Protein AF-A0A951FFT7-F1 (afdb_monomer)

Foldseek 3Di:
DDDQPDPQDDQLLLLVCLLPVQDQCLLVSLLLLVVLCLLLVQKHKDWDWDQDPPRDIDIFIFIDGDPCSCVVCVPQQLNNLLVVLQVVLADPPHTHTLLSSLVSCCVVQNPSSSNSSVVGRVVSCVVSQQKDWDWDDDPVPDTDIDMHGDPNNVVVSVVLVVLLVVLLCLQVCLVVPLPVSLVSCLVNQSNSVVNPNCLVVLLSNLVSLQVVCPDPPDPPPPPDVDPSRPSVVSSSVSSVRPSVVVVSSVVSSVVVVVVVVVVVVPDPPDDDDDDDDDDD

Solvent-accessible surface area (backbone atoms only — not comparable to full-atom values): 16241 Å² total; per-residue (Å²): 135,81,76,79,81,72,84,70,77,68,50,35,27,47,52,55,39,60,73,44,60,71,55,88,48,12,51,61,30,49,51,40,41,53,51,50,34,42,42,64,60,32,27,46,79,47,83,43,77,44,80,42,88,89,83,43,71,45,78,47,57,26,46,42,73,40,94,58,30,74,69,75,34,67,90,38,57,49,52,46,52,52,51,48,21,43,59,68,27,33,55,95,91,41,67,12,34,59,72,40,24,53,53,39,37,27,72,75,22,37,92,62,20,45,43,45,35,64,68,29,38,48,54,53,37,38,75,67,52,29,32,46,83,46,79,44,70,49,92,85,76,42,80,39,85,42,46,44,61,30,77,62,23,48,52,53,44,50,50,52,52,53,52,56,61,56,54,71,48,36,77,62,28,50,77,77,39,45,67,62,30,47,54,51,49,65,72,44,53,54,46,56,76,72,45,71,87,44,62,91,41,47,62,59,51,22,52,49,51,47,59,60,69,75,45,96,67,75,78,72,74,79,86,59,99,52,91,76,50,70,71,49,68,45,36,59,79,33,35,85,55,65,58,68,53,54,52,50,51,49,50,48,56,50,55,55,48,56,62,44,60,65,64,71,73,72,77,87,86,77,85,89,84,89,85,87,83,84,90,132

pLDDT: mean 79.95, std 19.14, range [35.97, 97.94]

Mean predicted aligned error: 10.0 Å

Nearest PDB structures (foldseek):
  4esb-assembly1_A-2  TM=5.044E-01  e=7.067E-01  Bacillus cereus ATCC 14579
  5x11-assembly2_E  TM=2.352E-01  e=2.148E-01  Bacillus spizizenii str. W23
  7z1l-assembly1_O  TM=2.199E-01  e=6.126E-01  Saccharomyces cerevisiae W303

Sequence (280 aa):
MTTPPNGAALSAAEALVLQNPDLNQGRQAFKLTLMELLARKLITLRHEEQRLSFGRTRKTDYLQISSDAQTRVAGSPAFGAALAAVAQARAKGADATIPQVVQQARKSFGSDLGKFQSEQIIPALISRGLIEQYTKKRLGLFNTTRYRPTAAGETLRQEITGHLSQARALPSMVDHDPASAAALIATLGSTVLLVDELKPHYGRISQALNAGQGGDGGFDSFDSDDSSFDGFDALGDSFDFDLSAFDALDSSLDAFDSSFDSADSGSDGGDGGDGGGGGD

Radius of gyration: 22.96 Å; Cα contacts (8 Å, |Δi|>4): 328; chains: 1; bounding box: 68×55×78 Å

Structure (mmCIF, N/CA/C/O backbone):
data_AF-A0A951FFT7-F1
#
_entry.id   AF-A0A951FFT7-F1
#
loop_
_atom_site.group_PDB
_atom_site.id
_atom_site.type_symbol
_atom_site.label_atom_id
_atom_site.label_alt_id
_atom_site.label_comp_id
_atom_site.label_asym_id
_atom_site.label_entity_id
_atom_site.label_seq_id
_atom_site.pdbx_PDB_ins_code
_atom_site.Cartn_x
_atom_site.Cartn_y
_atom_site.Cartn_z
_atom_site.occupancy
_atom_site.B_iso_or_equiv
_atom_site.auth_seq_id
_atom_site.auth_comp_id
_atom_site.auth_asym_id
_atom_site.auth_atom_id
_atom_site.pdbx_PDB_model_num
ATOM 1 N N . MET A 1 1 ? -24.955 -19.390 9.150 1.00 39.38 1 MET A N 1
ATOM 2 C CA . MET A 1 1 ? -23.618 -18.909 8.753 1.00 39.38 1 MET A CA 1
ATOM 3 C C . MET A 1 1 ? -23.815 -18.049 7.525 1.00 39.38 1 MET A C 1
ATOM 5 O O . MET A 1 1 ? -24.088 -18.578 6.461 1.00 39.38 1 MET A O 1
ATOM 9 N N . THR A 1 2 ? -23.850 -16.736 7.708 1.00 35.97 2 THR A N 1
ATOM 10 C CA . THR A 1 2 ? -23.937 -15.770 6.611 1.00 35.97 2 THR A CA 1
ATOM 11 C C . THR A 1 2 ? -22.551 -15.644 6.000 1.00 35.97 2 THR A C 1
ATOM 13 O O . THR A 1 2 ? -21.628 -15.203 6.683 1.00 35.97 2 THR A O 1
ATOM 16 N N . THR A 1 3 ? -22.399 -16.085 4.755 1.00 39.78 3 THR A N 1
ATOM 17 C CA . THR A 1 3 ? -21.213 -15.838 3.932 1.00 39.78 3 THR A CA 1
ATOM 18 C C . THR A 1 3 ? -20.904 -14.336 3.971 1.00 39.78 3 THR A C 1
ATOM 20 O O . THR A 1 3 ? -21.835 -13.546 3.779 1.00 39.78 3 THR A O 1
ATOM 23 N N . PRO A 1 4 ? -19.669 -13.914 4.299 1.00 41.53 4 PRO A N 1
ATOM 24 C CA . PRO A 1 4 ? -19.339 -12.496 4.356 1.00 41.53 4 PRO A CA 1
ATOM 25 C C . PRO A 1 4 ? -19.613 -11.849 2.984 1.00 41.53 4 PRO A C 1
ATOM 27 O O . PRO A 1 4 ? -19.258 -12.433 1.958 1.00 41.53 4 PRO A O 1
ATOM 30 N N . PRO A 1 5 ? -20.304 -10.695 2.941 1.00 40.88 5 PRO A N 1
ATOM 31 C CA . PRO A 1 5 ? -20.675 -10.054 1.689 1.00 40.88 5 PRO A CA 1
ATOM 32 C C . PRO A 1 5 ? -19.434 -9.505 0.969 1.00 40.88 5 PRO A C 1
ATOM 34 O O . PRO A 1 5 ? -18.662 -8.745 1.547 1.00 40.88 5 PRO A O 1
ATOM 37 N N . ASN A 1 6 ? -19.332 -9.865 -0.313 1.00 45.16 6 ASN A N 1
ATOM 38 C CA . ASN A 1 6 ? -18.414 -9.394 -1.355 1.00 45.16 6 ASN A CA 1
ATOM 39 C C . ASN A 1 6 ? -16.927 -9.750 -1.179 1.00 45.16 6 ASN A C 1
ATOM 41 O O . ASN A 1 6 ? -16.193 -9.115 -0.425 1.00 45.16 6 ASN A O 1
ATOM 45 N N . GLY A 1 7 ? -16.477 -10.712 -1.995 1.00 53.06 7 GLY A N 1
ATOM 46 C CA . GLY A 1 7 ? -15.090 -11.161 -2.170 1.00 53.06 7 GLY A CA 1
ATOM 47 C C . GLY A 1 7 ? -14.169 -10.151 -2.860 1.00 53.06 7 GLY A C 1
ATOM 48 O O . GLY A 1 7 ? -13.292 -10.541 -3.622 1.00 53.06 7 GLY A O 1
ATOM 49 N N . ALA A 1 8 ? -14.351 -8.854 -2.601 1.00 66.81 8 ALA A N 1
ATOM 50 C CA . ALA A 1 8 ? -13.387 -7.855 -3.035 1.00 66.81 8 ALA A CA 1
ATOM 51 C C . ALA A 1 8 ? -12.063 -8.112 -2.302 1.00 66.81 8 ALA A C 1
ATOM 53 O O . ALA A 1 8 ? -12.001 -8.020 -1.071 1.00 66.81 8 ALA A O 1
ATOM 54 N N . ALA A 1 9 ? -11.020 -8.452 -3.060 1.00 85.19 9 ALA A N 1
ATOM 55 C CA . ALA A 1 9 ? -9.690 -8.698 -2.521 1.00 85.19 9 ALA A CA 1
ATOM 56 C C . ALA A 1 9 ? -9.219 -7.506 -1.666 1.00 85.19 9 ALA A C 1
ATOM 58 O O . ALA A 1 9 ? -9.382 -6.343 -2.051 1.00 85.19 9 ALA A O 1
ATOM 59 N N . LEU A 1 10 ? -8.643 -7.794 -0.493 1.00 91.62 10 LEU A N 1
ATOM 60 C CA . LEU A 1 10 ? -8.026 -6.762 0.339 1.00 91.62 10 LEU A CA 1
ATOM 61 C C . LEU A 1 10 ? -6.865 -6.115 -0.417 1.00 91.62 10 LEU A C 1
ATOM 63 O O . LEU A 1 10 ? -6.042 -6.807 -1.013 1.00 91.62 10 LEU A O 1
ATOM 67 N N . SER A 1 11 ? -6.766 -4.792 -0.324 1.00 93.88 11 SER A N 1
ATOM 68 C CA . SER A 1 11 ? -5.540 -4.093 -0.717 1.00 93.88 11 SER A CA 1
ATOM 69 C C . SER A 1 11 ? -4.377 -4.472 0.204 1.00 93.88 11 SER A C 1
ATOM 71 O O . SER A 1 11 ? -4.580 -4.885 1.352 1.00 93.88 11 SER A O 1
ATOM 73 N N . ALA A 1 12 ? -3.143 -4.257 -0.253 1.00 94.44 12 ALA A N 1
ATOM 74 C CA . ALA A 1 12 ? -1.953 -4.518 0.557 1.00 94.44 12 ALA A CA 1
ATOM 75 C C . ALA A 1 12 ? -1.968 -3.702 1.863 1.00 94.44 12 ALA A C 1
ATOM 77 O O . ALA A 1 12 ? -1.632 -4.204 2.934 1.00 94.44 12 ALA A O 1
ATOM 78 N N . ALA A 1 13 ? -2.425 -2.449 1.792 1.00 96.56 13 ALA A N 1
ATOM 79 C CA . ALA A 1 13 ? -2.535 -1.561 2.946 1.00 96.56 13 ALA A CA 1
ATOM 80 C C . ALA A 1 13 ? -3.604 -2.021 3.955 1.00 96.56 13 ALA A C 1
ATOM 82 O O . ALA A 1 13 ? -3.386 -1.956 5.166 1.00 96.56 13 ALA A O 1
ATOM 83 N N . GLU A 1 14 ? -4.748 -2.514 3.475 1.00 96.94 14 GLU A N 1
ATOM 84 C CA . GLU A 1 14 ? -5.786 -3.104 4.327 1.00 96.94 14 GLU A CA 1
ATOM 85 C C . GLU A 1 14 ? -5.294 -4.392 4.994 1.00 96.94 14 GLU A C 1
ATOM 87 O O . GLU A 1 14 ? -5.492 -4.566 6.196 1.00 96.94 14 GLU A O 1
ATOM 92 N N . ALA A 1 15 ? -4.614 -5.263 4.242 1.00 96.12 15 ALA A N 1
ATOM 93 C CA . ALA A 1 15 ? -4.023 -6.488 4.765 1.00 96.12 15 ALA A CA 1
ATOM 94 C C . ALA A 1 15 ? -2.967 -6.193 5.845 1.00 96.12 15 ALA A C 1
ATOM 96 O O . ALA A 1 15 ? -2.991 -6.826 6.899 1.00 96.12 15 ALA A O 1
ATOM 97 N N . LEU A 1 16 ? -2.108 -5.185 5.642 1.00 96.69 16 LEU A N 1
ATOM 98 C CA . LEU A 1 16 ? -1.150 -4.716 6.650 1.00 96.69 16 LEU A CA 1
ATOM 99 C C . LEU A 1 16 ? -1.852 -4.292 7.952 1.00 96.69 16 LEU A C 1
ATOM 101 O O . LEU A 1 16 ? -1.497 -4.739 9.045 1.00 96.69 16 LEU A O 1
ATOM 105 N N . VAL A 1 17 ? -2.864 -3.427 7.847 1.00 97.56 17 VAL A N 1
ATOM 106 C CA . VAL A 1 17 ? -3.584 -2.914 9.021 1.00 97.56 17 VAL A CA 1
ATOM 107 C C . VAL A 1 17 ? -4.363 -4.032 9.714 1.00 97.56 17 VAL A C 1
ATOM 109 O O . VAL A 1 17 ? -4.399 -4.066 10.942 1.00 97.56 17 VAL A O 1
ATOM 112 N N . LEU A 1 18 ? -4.925 -4.986 8.967 1.00 97.25 18 LEU A N 1
ATOM 113 C CA . LEU A 1 18 ? -5.621 -6.144 9.531 1.00 97.25 18 LEU A CA 1
ATOM 114 C C . LEU A 1 18 ? -4.705 -7.012 10.409 1.00 97.25 18 LEU A C 1
ATOM 116 O O . LEU A 1 18 ? -5.174 -7.560 11.407 1.00 97.25 18 LEU A O 1
ATOM 120 N N . GLN A 1 19 ? -3.408 -7.114 10.088 1.00 96.31 19 GLN A N 1
ATOM 121 C CA . GLN A 1 19 ? -2.462 -7.875 10.912 1.00 96.31 19 GLN A CA 1
ATOM 122 C C . GLN A 1 19 ? -2.376 -7.320 12.339 1.00 96.31 19 GLN A C 1
ATOM 124 O O . GLN A 1 19 ? -2.390 -8.093 13.301 1.00 96.31 19 GLN A O 1
ATOM 129 N N . ASN A 1 20 ? -2.328 -5.987 12.473 1.00 96.06 20 ASN A N 1
ATOM 130 C CA . ASN A 1 20 ? -2.185 -5.279 13.747 1.00 96.06 20 ASN A CA 1
ATOM 131 C C . ASN A 1 20 ? -2.937 -3.927 13.740 1.00 96.06 20 ASN A C 1
ATOM 133 O O . ASN A 1 20 ? -2.312 -2.868 13.614 1.00 96.06 20 ASN A O 1
ATOM 137 N N . PRO A 1 21 ? -4.270 -3.916 13.920 1.00 95.44 21 PRO A N 1
ATOM 138 C CA . PRO A 1 21 ? -5.080 -2.712 13.695 1.00 95.44 21 PRO A CA 1
ATOM 139 C C . PRO A 1 21 ? -4.880 -1.613 14.752 1.00 95.44 21 PRO A C 1
ATOM 141 O O . PRO A 1 21 ? -5.231 -0.459 14.517 1.00 95.44 21 PRO A O 1
ATOM 144 N N . ASP A 1 22 ? -4.289 -1.956 15.899 1.00 93.31 22 ASP A N 1
ATOM 145 C CA . ASP A 1 22 ? -3.964 -1.037 16.997 1.00 93.31 22 ASP A CA 1
ATOM 146 C C . ASP A 1 22 ? -2.603 -0.332 16.847 1.00 93.31 22 ASP A C 1
ATOM 148 O O . ASP A 1 22 ? -2.316 0.606 17.597 1.00 93.31 22 ASP A O 1
ATOM 152 N N . LEU A 1 23 ? -1.745 -0.793 15.930 1.00 93.56 23 LEU A N 1
ATOM 153 C CA . LEU A 1 23 ? -0.465 -0.147 15.651 1.00 93.56 23 LEU A CA 1
ATOM 154 C C . LEU A 1 23 ? -0.672 0.982 14.644 1.00 93.56 23 LEU A C 1
ATOM 156 O O . LEU A 1 23 ? -1.429 0.836 13.684 1.00 93.56 23 LEU A O 1
ATOM 160 N N . ASN A 1 24 ? 0.021 2.100 14.856 1.00 92.31 24 ASN A N 1
ATOM 161 C CA . ASN A 1 24 ? 0.062 3.176 13.877 1.00 92.31 24 ASN A CA 1
ATOM 162 C C . ASN A 1 24 ? 0.986 2.772 12.726 1.00 92.31 24 ASN A C 1
ATOM 164 O O . ASN A 1 24 ? 2.207 2.811 12.843 1.00 92.31 24 ASN A O 1
ATOM 168 N N . GLN A 1 25 ? 0.369 2.366 11.629 1.00 95.25 25 GLN A N 1
ATOM 169 C CA . GLN A 1 25 ? 0.993 1.900 10.402 1.00 95.25 25 GLN A CA 1
ATOM 170 C C . GLN A 1 25 ? 0.676 2.850 9.237 1.00 95.25 25 GLN A C 1
ATOM 172 O O . GLN A 1 25 ? 0.838 2.477 8.078 1.00 95.25 25 GLN A O 1
ATOM 177 N N . GLY A 1 26 ? 0.234 4.086 9.519 1.00 95.50 26 GLY A N 1
ATOM 178 C CA . GLY A 1 26 ? -0.229 5.047 8.514 1.00 95.50 26 GLY A CA 1
ATOM 179 C C . GLY A 1 26 ? 0.769 5.283 7.378 1.00 95.50 26 GLY A C 1
ATOM 180 O O . GLY A 1 26 ? 0.386 5.274 6.208 1.00 95.50 26 GLY A O 1
ATOM 181 N N . ARG A 1 27 ? 2.064 5.402 7.704 1.00 94.00 27 ARG A N 1
ATOM 182 C CA . ARG A 1 27 ? 3.138 5.563 6.707 1.00 94.00 27 ARG A CA 1
ATOM 183 C C . ARG A 1 27 ? 3.282 4.353 5.793 1.00 94.00 27 ARG A C 1
ATOM 185 O O . ARG A 1 27 ? 3.256 4.499 4.573 1.00 94.00 27 ARG A O 1
ATOM 192 N N . GLN A 1 28 ? 3.424 3.167 6.380 1.00 93.81 28 GLN A N 1
ATOM 193 C CA . GLN A 1 28 ? 3.623 1.931 5.628 1.00 93.81 28 GLN A CA 1
ATOM 194 C C . GLN A 1 28 ? 2.379 1.589 4.800 1.00 93.81 28 GLN A C 1
ATOM 196 O O . GLN A 1 28 ? 2.493 1.210 3.639 1.00 93.81 28 GLN A O 1
ATOM 201 N N . ALA A 1 29 ? 1.188 1.826 5.348 1.00 96.56 29 ALA A N 1
ATOM 202 C CA . ALA A 1 29 ? -0.068 1.665 4.636 1.00 96.56 29 ALA A CA 1
ATOM 203 C C . ALA A 1 29 ? -0.183 2.627 3.441 1.00 96.56 29 ALA A C 1
ATOM 205 O O . ALA A 1 29 ? -0.559 2.208 2.346 1.00 96.56 29 ALA A O 1
ATOM 206 N N . PHE A 1 30 ? 0.189 3.902 3.604 1.00 96.06 30 PHE A N 1
ATOM 207 C CA . PHE A 1 30 ? 0.211 4.866 2.500 1.00 96.06 30 PHE A CA 1
ATOM 208 C C . PHE A 1 30 ? 1.214 4.468 1.409 1.00 96.06 30 PHE A C 1
ATOM 210 O O . PHE A 1 30 ? 0.881 4.487 0.225 1.00 96.06 30 PHE A O 1
ATOM 217 N N . LYS A 1 31 ? 2.415 4.033 1.805 1.00 93.44 31 LYS A N 1
ATOM 218 C CA . LYS A 1 31 ? 3.440 3.508 0.896 1.00 93.44 31 LYS A CA 1
ATOM 219 C C . LYS A 1 31 ? 2.918 2.327 0.078 1.00 93.44 31 LYS A C 1
ATOM 221 O O . LYS A 1 31 ? 2.950 2.390 -1.145 1.00 93.44 31 LYS A O 1
ATOM 226 N N . LEU A 1 32 ? 2.374 1.300 0.733 1.00 93.50 32 LEU A N 1
ATOM 227 C CA . LEU A 1 32 ? 1.789 0.136 0.059 1.00 93.50 32 LEU A CA 1
ATOM 228 C C . LEU A 1 32 ? 0.649 0.527 -0.884 1.00 93.50 32 LEU A C 1
ATOM 230 O O . LEU A 1 32 ? 0.529 -0.030 -1.969 1.00 93.50 32 LEU A O 1
ATOM 234 N N . THR A 1 33 ? -0.149 1.526 -0.504 1.00 95.94 33 THR A N 1
ATOM 235 C CA . THR A 1 33 ? -1.212 2.062 -1.363 1.00 95.94 33 THR A CA 1
ATOM 236 C C . THR A 1 33 ? -0.634 2.671 -2.647 1.00 95.94 33 THR A C 1
ATOM 238 O O . THR A 1 33 ? -1.128 2.378 -3.731 1.00 95.94 33 THR A O 1
ATOM 241 N N . LEU A 1 34 ? 0.425 3.487 -2.559 1.00 94.06 34 LEU A N 1
ATOM 242 C CA . LEU A 1 34 ? 1.101 4.041 -3.742 1.00 94.06 34 LEU A CA 1
ATOM 243 C C . LEU A 1 34 ? 1.747 2.950 -4.603 1.00 94.06 34 LEU A C 1
ATOM 245 O O . LEU A 1 34 ? 1.636 2.992 -5.825 1.00 94.06 34 LEU A O 1
ATOM 249 N N . MET A 1 35 ? 2.384 1.967 -3.967 1.00 90.50 35 MET A N 1
ATOM 250 C CA . MET A 1 35 ? 2.978 0.811 -4.642 1.00 90.50 35 MET A CA 1
ATOM 251 C C . MET A 1 35 ? 1.927 0.023 -5.431 1.00 90.50 35 MET A C 1
ATOM 253 O O . MET A 1 35 ? 2.155 -0.350 -6.577 1.00 90.50 35 MET A O 1
ATOM 257 N N . GLU A 1 36 ? 0.748 -0.181 -4.851 1.00 91.56 36 GLU A N 1
ATOM 258 C CA . GLU A 1 36 ? -0.352 -0.873 -5.513 1.00 91.56 36 GLU A CA 1
ATOM 259 C C . GLU A 1 36 ? -0.978 -0.036 -6.644 1.00 91.56 36 GLU A C 1
ATOM 261 O O . GLU A 1 36 ? -1.328 -0.582 -7.689 1.00 91.56 36 GLU A O 1
ATOM 266 N N . LEU A 1 37 ? -1.060 1.292 -6.497 1.00 93.25 37 LEU A N 1
ATOM 267 C CA . LEU A 1 37 ? -1.470 2.188 -7.588 1.00 93.25 37 LEU A CA 1
ATOM 268 C C . LEU A 1 37 ? -0.490 2.143 -8.772 1.00 93.25 37 LEU A C 1
ATOM 270 O O . LEU A 1 37 ? -0.938 2.145 -9.920 1.00 93.25 37 LEU A O 1
ATOM 274 N N . LEU A 1 38 ? 0.819 2.079 -8.501 1.00 89.25 38 LEU A N 1
ATOM 275 C CA . LEU A 1 38 ? 1.851 1.870 -9.523 1.00 89.25 38 LEU A CA 1
ATOM 276 C C . LEU A 1 38 ? 1.686 0.502 -10.193 1.00 89.25 38 LEU A C 1
ATOM 278 O O . LEU A 1 38 ? 1.656 0.420 -11.417 1.00 89.25 38 LEU A O 1
ATOM 282 N N . ALA A 1 39 ? 1.480 -0.554 -9.399 1.00 84.38 39 ALA A N 1
ATOM 283 C CA . ALA A 1 39 ? 1.319 -1.926 -9.896 1.00 84.38 39 ALA A CA 1
ATOM 284 C C . ALA A 1 39 ? 0.108 -2.094 -10.809 1.00 84.38 39 ALA A C 1
ATOM 286 O O . ALA A 1 39 ? 0.114 -2.936 -11.700 1.00 84.38 39 ALA A O 1
ATOM 287 N N . ARG A 1 40 ? -0.924 -1.273 -10.611 1.00 87.00 40 ARG A N 1
ATOM 288 C CA . ARG A 1 40 ? -2.141 -1.249 -11.428 1.00 87.00 40 ARG A CA 1
ATOM 289 C C . ARG A 1 40 ? -2.062 -0.270 -12.615 1.00 87.00 40 ARG A C 1
ATOM 291 O O . ARG A 1 40 ? -3.080 -0.062 -13.277 1.00 87.00 40 ARG A O 1
ATOM 298 N N . LYS A 1 41 ? -0.907 0.372 -12.858 1.00 88.06 41 LYS A N 1
ATOM 299 C CA . LYS A 1 41 ? -0.694 1.472 -13.832 1.00 88.06 41 LYS A CA 1
ATOM 300 C C . LYS A 1 41 ? -1.665 2.649 -13.669 1.00 88.06 41 LYS A C 1
ATOM 302 O O . LYS A 1 41 ? -1.941 3.380 -14.618 1.00 88.06 41 LYS A O 1
ATOM 307 N N . LEU A 1 42 ? -2.205 2.852 -12.467 1.00 91.88 42 LEU A N 1
ATOM 308 C CA . LEU A 1 42 ? -3.095 3.983 -12.171 1.00 91.88 42 LEU A CA 1
ATOM 309 C C . LEU A 1 42 ? -2.295 5.264 -11.948 1.00 91.88 42 LEU A C 1
ATOM 311 O O . LEU A 1 42 ? -2.771 6.369 -12.223 1.00 91.88 42 LEU A O 1
ATOM 315 N N . ILE A 1 43 ? -1.060 5.093 -11.486 1.00 92.25 43 ILE A N 1
ATOM 316 C CA . ILE A 1 43 ? -0.013 6.096 -11.570 1.00 92.25 43 ILE A CA 1
ATOM 317 C C . ILE A 1 43 ? 1.210 5.486 -12.255 1.00 92.25 43 ILE A C 1
ATOM 319 O O . ILE A 1 43 ? 1.422 4.278 -12.182 1.00 92.25 43 ILE A O 1
ATOM 323 N N . THR A 1 44 ? 2.011 6.311 -12.915 1.00 89.44 44 THR A N 1
ATOM 324 C CA . THR A 1 44 ? 3.280 5.915 -13.532 1.00 89.44 44 THR A CA 1
ATOM 325 C C . THR A 1 44 ? 4.398 6.821 -13.041 1.00 89.44 44 THR A C 1
ATOM 327 O O . THR A 1 44 ? 4.159 7.975 -12.668 1.00 89.44 44 THR A O 1
ATOM 330 N N . LEU A 1 45 ? 5.625 6.297 -13.028 1.00 86.75 45 LEU A N 1
ATOM 331 C CA . LEU A 1 45 ? 6.805 7.125 -12.838 1.00 86.75 45 LEU A CA 1
ATOM 332 C C . LEU A 1 45 ? 7.327 7.637 -14.169 1.00 86.75 45 LEU A C 1
ATOM 334 O O . LEU A 1 45 ? 7.373 6.925 -15.168 1.00 86.75 45 LEU A O 1
ATOM 338 N N . ARG A 1 4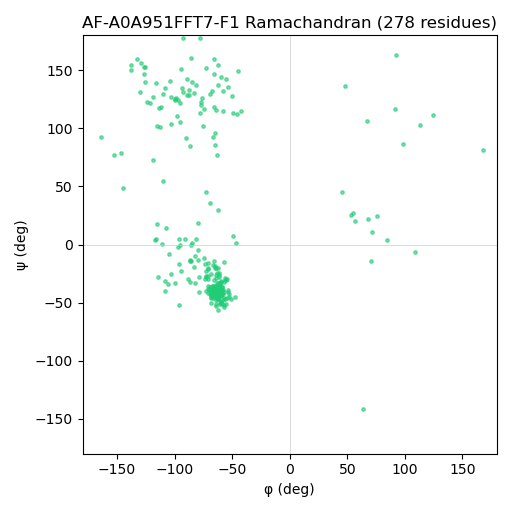6 ? 7.793 8.877 -14.139 1.00 87.62 46 ARG A N 1
ATOM 339 C CA . ARG A 1 46 ? 8.579 9.479 -15.198 1.00 87.62 46 ARG A CA 1
ATOM 340 C C . ARG A 1 46 ? 9.887 9.980 -14.610 1.00 87.62 46 ARG A C 1
ATOM 342 O O . ARG A 1 46 ? 9.889 10.820 -13.711 1.00 87.62 46 ARG A O 1
ATOM 349 N N . HIS A 1 47 ? 10.984 9.489 -15.164 1.00 85.62 47 HIS A N 1
ATOM 350 C CA . HIS A 1 47 ? 12.330 9.896 -14.790 1.00 85.62 47 HIS A CA 1
ATOM 351 C C . HIS A 1 47 ? 12.771 11.086 -15.642 1.00 85.62 47 HIS A C 1
ATOM 353 O O . HIS A 1 47 ? 12.701 11.045 -16.873 1.00 85.62 47 HIS A O 1
ATOM 359 N N . GLU A 1 48 ? 13.246 12.148 -14.998 1.00 87.12 48 GLU A N 1
ATOM 360 C CA . GLU A 1 48 ? 13.886 13.272 -15.677 1.00 87.12 48 GLU A CA 1
ATOM 361 C C . GLU A 1 48 ? 15.306 13.458 -15.142 1.00 87.12 48 GLU A C 1
ATOM 363 O O . GLU A 1 48 ? 15.523 13.657 -13.944 1.00 87.12 48 GLU A O 1
ATOM 368 N N . GLU A 1 49 ? 16.292 13.394 -16.037 1.00 86.06 49 GLU A N 1
ATOM 369 C CA . GLU A 1 49 ? 17.681 13.694 -15.711 1.00 86.06 49 GLU A CA 1
ATOM 370 C C . GLU A 1 49 ? 18.006 15.129 -16.128 1.00 86.06 49 GLU A C 1
ATOM 372 O O . GLU A 1 49 ? 18.091 15.459 -17.311 1.00 86.06 49 GLU A O 1
ATOM 377 N N . GLN A 1 50 ? 18.213 15.995 -15.141 1.00 86.00 50 GLN A N 1
ATOM 378 C CA . GLN A 1 50 ? 18.620 17.374 -15.367 1.00 86.00 50 GLN A CA 1
ATOM 379 C C . GLN A 1 50 ? 20.127 17.512 -15.151 1.00 86.00 50 GLN A C 1
ATOM 381 O O . GLN A 1 50 ? 20.661 17.195 -14.084 1.00 86.00 50 GLN A O 1
ATOM 386 N N . ARG A 1 51 ? 20.835 18.017 -16.169 1.00 84.19 51 ARG A N 1
ATOM 387 C CA . ARG A 1 51 ? 22.246 18.401 -16.043 1.00 84.19 51 ARG A CA 1
ATOM 388 C C . ARG A 1 51 ? 22.345 19.707 -15.262 1.00 84.19 51 ARG A C 1
ATOM 390 O O . ARG A 1 51 ? 21.878 20.746 -15.720 1.00 84.19 51 ARG A O 1
ATOM 397 N N . LEU A 1 52 ? 22.974 19.649 -14.096 1.00 83.75 52 LEU A N 1
ATOM 398 C CA . LEU A 1 52 ? 23.318 20.816 -13.296 1.00 83.75 52 LEU A CA 1
ATOM 399 C C . LEU A 1 52 ? 24.662 21.399 -13.756 1.00 83.75 52 LEU A C 1
ATOM 401 O O . LEU A 1 52 ? 25.495 20.725 -14.372 1.00 83.75 52 LEU A O 1
ATOM 405 N N . SER A 1 53 ? 24.900 22.663 -13.405 1.00 77.50 53 SER A N 1
ATOM 406 C CA . SER A 1 53 ? 26.213 23.294 -13.553 1.00 77.50 53 SER A CA 1
ATOM 407 C C . SER A 1 53 ? 27.287 22.464 -12.831 1.00 77.50 53 SER A C 1
ATOM 409 O O . SER A 1 53 ? 27.031 21.930 -11.753 1.00 77.50 53 SER A O 1
ATOM 411 N N . PHE A 1 54 ? 28.486 22.370 -13.420 1.00 79.62 54 PHE A N 1
ATOM 412 C CA . PHE A 1 54 ? 29.618 21.523 -12.982 1.00 79.62 54 PHE A CA 1
ATOM 413 C C . PHE A 1 54 ? 29.514 20.016 -13.286 1.00 79.62 54 PHE A C 1
ATOM 415 O O . PHE A 1 54 ? 30.161 19.210 -12.623 1.00 79.62 54 PHE A O 1
ATOM 422 N N . GLY A 1 55 ? 28.735 19.614 -14.296 1.00 81.62 55 GLY A N 1
ATOM 423 C CA . GLY A 1 55 ? 28.727 18.225 -14.781 1.00 81.62 55 GLY A CA 1
ATOM 424 C C . GLY A 1 55 ? 28.064 17.223 -13.831 1.00 81.62 55 GLY A C 1
ATOM 425 O O .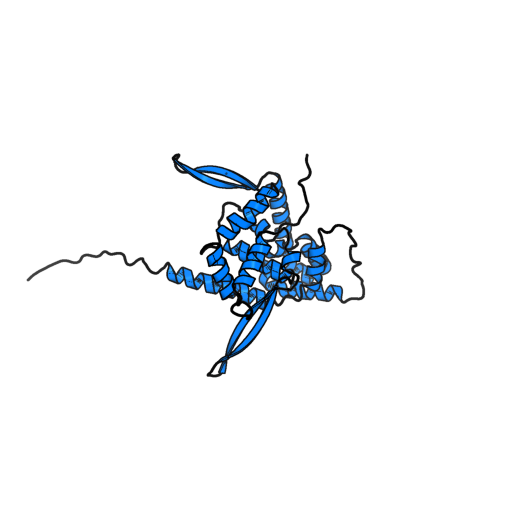 GLY A 1 55 ? 28.161 16.019 -14.047 1.00 81.62 55 GLY A O 1
ATOM 426 N N . ARG A 1 56 ? 27.376 17.708 -12.792 1.00 84.62 56 ARG A N 1
ATOM 427 C CA . ARG A 1 56 ? 26.542 16.882 -11.915 1.00 84.62 56 ARG A CA 1
ATOM 428 C C . ARG A 1 56 ? 25.192 16.658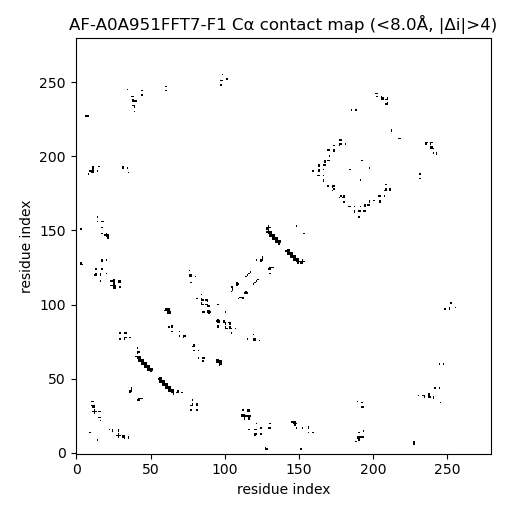 -12.584 1.00 84.62 56 ARG A C 1
ATOM 430 O O . ARG A 1 56 ? 24.617 17.599 -13.126 1.00 84.62 56 ARG A O 1
ATOM 437 N N . THR A 1 57 ? 24.664 15.444 -12.526 1.00 86.00 57 THR A N 1
ATOM 438 C CA . THR A 1 57 ? 23.294 15.161 -12.956 1.00 86.00 57 THR A CA 1
ATOM 439 C C . THR A 1 57 ? 22.396 14.978 -11.744 1.00 86.00 57 THR A C 1
ATOM 441 O O . THR A 1 57 ? 22.804 14.428 -10.721 1.00 86.00 57 THR A O 1
ATOM 444 N N . ARG A 1 58 ? 21.174 15.501 -11.836 1.00 84.81 58 ARG A N 1
ATOM 445 C CA . ARG A 1 58 ? 20.118 15.278 -10.855 1.00 84.81 58 ARG A CA 1
ATOM 446 C C . ARG A 1 58 ? 19.022 14.476 -11.529 1.00 84.81 58 ARG A C 1
ATOM 448 O O . ARG A 1 58 ? 18.398 14.964 -12.467 1.00 84.81 58 ARG A O 1
ATOM 455 N N . LYS A 1 59 ? 18.785 13.271 -11.025 1.00 84.00 59 LYS A N 1
ATOM 456 C CA . LYS A 1 59 ? 17.605 12.483 -11.372 1.00 84.00 59 LYS A CA 1
ATOM 457 C C . LYS A 1 59 ? 16.450 12.945 -10.493 1.00 84.00 59 LYS A C 1
ATOM 459 O O . LYS A 1 59 ? 16.636 13.142 -9.292 1.00 84.00 59 LYS A O 1
ATOM 464 N N . THR A 1 60 ? 15.308 13.223 -11.105 1.00 85.44 60 THR A N 1
ATOM 465 C CA . THR A 1 60 ? 14.075 13.564 -10.395 1.00 85.44 60 THR A CA 1
ATOM 466 C C . THR A 1 60 ? 12.947 12.702 -10.924 1.00 85.44 60 THR A C 1
ATOM 468 O O . THR A 1 60 ? 12.744 12.607 -12.135 1.00 85.44 60 THR A O 1
ATOM 471 N N . ASP A 1 61 ? 12.223 12.106 -9.987 1.00 85.38 61 ASP A N 1
ATOM 472 C CA . ASP A 1 61 ? 11.147 11.172 -10.264 1.00 85.38 61 ASP A CA 1
ATOM 473 C C . ASP A 1 61 ? 9.803 11.859 -10.080 1.00 85.38 61 ASP A C 1
ATOM 475 O O . ASP A 1 61 ? 9.519 12.459 -9.035 1.00 85.38 61 ASP A O 1
ATOM 479 N N . TYR A 1 62 ? 8.983 11.767 -11.120 1.00 90.06 62 TYR A N 1
ATOM 480 C CA . TYR A 1 62 ? 7.676 12.393 -11.204 1.00 90.06 62 TYR A CA 1
ATOM 481 C C . TYR A 1 62 ? 6.581 11.338 -11.294 1.00 90.06 62 TYR A C 1
ATOM 483 O O . TYR A 1 62 ? 6.712 10.359 -12.019 1.00 90.06 62 TYR A O 1
ATOM 491 N N . LEU A 1 63 ? 5.479 11.567 -10.589 1.00 91.12 63 LEU A N 1
ATOM 492 C CA . LEU A 1 63 ? 4.280 10.747 -10.617 1.00 91.12 63 LEU A CA 1
ATOM 493 C C . LEU A 1 63 ? 3.251 11.342 -11.576 1.00 91.12 63 LEU A C 1
ATOM 495 O O . LEU A 1 63 ? 2.815 12.493 -11.432 1.00 91.12 63 LEU A O 1
ATOM 499 N N . GLN A 1 64 ? 2.828 10.519 -12.529 1.00 91.44 64 GLN A N 1
ATOM 500 C CA . GLN A 1 64 ? 1.761 10.818 -13.471 1.00 91.44 64 GLN A CA 1
ATOM 501 C C . GLN A 1 64 ? 0.532 9.981 -13.138 1.00 91.44 64 GLN A C 1
ATOM 503 O O . GLN A 1 64 ? 0.643 8.794 -12.878 1.00 91.44 64 GLN A O 1
ATOM 508 N N . ILE A 1 65 ? -0.645 10.599 -13.131 1.00 93.31 65 ILE A N 1
ATOM 509 C CA . ILE A 1 65 ? -1.926 9.916 -12.924 1.00 93.31 65 ILE A CA 1
ATOM 510 C C . ILE A 1 65 ? -2.507 9.546 -14.287 1.00 93.31 65 ILE A C 1
ATOM 512 O O . ILE A 1 65 ? -2.595 10.420 -15.156 1.00 93.31 65 ILE A O 1
ATOM 516 N N . SER A 1 66 ? -2.934 8.292 -14.453 1.00 92.19 66 SER A N 1
ATOM 517 C CA . SER A 1 66 ? -3.654 7.855 -15.653 1.00 92.19 66 SER A CA 1
ATOM 518 C C . SER A 1 66 ? -5.019 8.542 -15.766 1.00 92.19 66 SER A C 1
ATOM 520 O O . SER A 1 66 ? -5.682 8.823 -14.766 1.00 92.19 66 SER A O 1
ATOM 522 N N . SER A 1 67 ? -5.475 8.805 -16.992 1.00 89.94 67 SER A N 1
ATOM 523 C CA . SER A 1 67 ? -6.734 9.526 -17.244 1.00 89.94 67 SER A CA 1
ATOM 524 C C . SER A 1 67 ? -7.988 8.823 -16.703 1.00 89.94 67 SER A C 1
ATOM 526 O O . SER A 1 67 ? -8.965 9.485 -16.363 1.00 89.94 67 SER A O 1
ATOM 528 N N . ASP A 1 68 ? -7.949 7.498 -16.575 1.00 91.50 68 ASP A N 1
ATOM 529 C CA . ASP A 1 68 ? -9.025 6.637 -16.076 1.00 91.50 68 ASP A CA 1
ATOM 530 C C . ASP A 1 68 ? -8.875 6.277 -14.586 1.00 91.50 68 ASP A C 1
ATOM 532 O O . ASP A 1 68 ? -9.747 5.614 -14.016 1.00 91.50 68 ASP A O 1
ATOM 536 N N . ALA A 1 69 ? -7.796 6.729 -13.931 1.00 92.31 69 ALA A N 1
ATOM 537 C CA . ALA A 1 69 ? -7.423 6.266 -12.598 1.00 92.31 69 ALA A CA 1
ATOM 538 C C . ALA A 1 69 ? -8.532 6.488 -11.563 1.00 92.31 69 ALA A C 1
ATOM 540 O O . ALA A 1 69 ? -8.841 5.591 -10.782 1.00 92.31 69 ALA A O 1
ATOM 541 N N . GLN A 1 70 ? -9.178 7.658 -11.594 1.00 91.19 70 GLN A N 1
ATOM 542 C CA . GLN A 1 70 ? -10.237 8.014 -10.647 1.00 91.19 70 GLN A CA 1
ATOM 543 C C . GLN A 1 70 ? -11.458 7.089 -10.752 1.00 91.19 70 GLN A C 1
ATOM 545 O O . GLN A 1 70 ? -12.067 6.758 -9.736 1.00 91.19 70 GLN A O 1
ATOM 550 N N . THR A 1 71 ? -11.805 6.663 -11.967 1.00 90.56 71 THR A N 1
ATOM 551 C CA . THR A 1 71 ? -12.922 5.744 -12.213 1.00 90.56 71 THR A CA 1
ATOM 552 C C . THR A 1 71 ? -12.583 4.346 -11.712 1.00 90.56 71 THR A C 1
ATOM 554 O O . THR A 1 71 ? -13.405 3.711 -11.058 1.00 90.56 71 THR A O 1
ATOM 557 N N . ARG A 1 72 ? -11.350 3.883 -11.952 1.00 88.31 72 ARG A N 1
ATOM 558 C CA . ARG A 1 72 ? -10.902 2.532 -11.574 1.00 88.31 72 ARG A CA 1
ATOM 559 C C . ARG A 1 72 ? -10.711 2.330 -10.073 1.00 88.31 72 ARG A C 1
ATOM 561 O O . ARG A 1 72 ? -10.722 1.195 -9.611 1.00 88.31 72 ARG A O 1
ATOM 568 N N . VAL A 1 73 ? -10.548 3.405 -9.303 1.00 91.06 73 VAL A N 1
ATOM 569 C CA . VAL A 1 73 ? -10.464 3.328 -7.834 1.00 91.06 73 VAL A CA 1
ATOM 570 C C . VAL A 1 73 ? -11.796 3.586 -7.132 1.00 91.06 73 VAL A C 1
ATOM 572 O O . VAL A 1 73 ? -11.832 3.659 -5.900 1.00 91.06 73 VAL A O 1
ATOM 575 N N . ALA A 1 74 ? -12.888 3.758 -7.884 1.00 84.44 74 ALA A N 1
ATOM 576 C CA . ALA A 1 74 ? -14.206 3.978 -7.308 1.00 84.44 74 ALA A CA 1
ATOM 577 C C . ALA A 1 74 ? -14.565 2.800 -6.383 1.00 84.44 74 ALA A C 1
ATOM 579 O O . ALA A 1 74 ? -14.683 1.663 -6.823 1.00 84.44 74 ALA A O 1
ATOM 580 N N . GLY A 1 75 ? -14.689 3.070 -5.080 1.00 85.81 75 GLY A N 1
ATOM 581 C CA . GLY A 1 75 ? -14.965 2.049 -4.060 1.00 85.81 75 GLY A CA 1
ATOM 582 C C . GLY A 1 75 ? -13.796 1.712 -3.127 1.00 85.81 75 GLY A C 1
ATOM 583 O O . GLY A 1 75 ? -14.016 1.024 -2.133 1.00 85.81 75 GLY A O 1
ATOM 584 N N . SER A 1 76 ? -12.589 2.240 -3.369 1.00 92.06 76 SER A N 1
ATOM 585 C CA . SER A 1 76 ? -11.463 2.153 -2.425 1.00 92.06 76 SER A CA 1
ATOM 586 C C . SER A 1 76 ? -11.111 3.538 -1.864 1.00 92.06 76 SER A C 1
ATOM 588 O O . SER A 1 76 ? -10.441 4.324 -2.543 1.00 92.06 76 SER A O 1
ATOM 590 N N . PRO A 1 77 ? -11.534 3.866 -0.623 1.00 94.94 77 PRO A N 1
ATOM 591 C CA . PRO A 1 77 ? -11.214 5.147 0.008 1.00 94.94 77 PRO A CA 1
ATOM 592 C C . PRO A 1 77 ? -9.707 5.406 0.092 1.00 94.94 77 PRO A C 1
ATOM 594 O O . PRO A 1 77 ? -9.255 6.504 -0.219 1.00 94.94 77 PRO A O 1
ATOM 597 N N . ALA A 1 78 ? -8.915 4.379 0.419 1.00 96.25 78 ALA A N 1
ATOM 598 C CA . ALA A 1 78 ? -7.460 4.482 0.503 1.00 96.25 78 ALA A CA 1
ATOM 599 C C . ALA A 1 78 ? -6.820 4.843 -0.849 1.00 96.25 78 ALA A C 1
ATOM 601 O O . ALA A 1 78 ? -6.016 5.777 -0.912 1.00 96.25 78 ALA A O 1
ATOM 602 N N . PHE A 1 79 ? -7.214 4.176 -1.943 1.00 96.44 79 PHE A N 1
ATOM 603 C CA . PHE A 1 79 ? -6.711 4.511 -3.282 1.00 96.44 79 PHE A CA 1
ATOM 604 C C . PHE A 1 79 ? -7.154 5.903 -3.728 1.00 96.44 79 PHE A C 1
ATOM 606 O O . PHE A 1 79 ? -6.333 6.663 -4.239 1.00 96.44 79 PHE A O 1
ATOM 613 N N . GLY A 1 80 ? -8.418 6.268 -3.493 1.00 96.44 80 GLY A N 1
ATOM 614 C CA . GLY A 1 80 ? -8.924 7.605 -3.804 1.00 96.44 80 GLY A CA 1
ATOM 615 C C . GLY A 1 80 ? -8.171 8.702 -3.049 1.00 96.44 80 GLY A C 1
ATOM 616 O O . GLY A 1 80 ? -7.783 9.709 -3.638 1.00 96.44 80 GLY A O 1
ATOM 617 N N . ALA A 1 81 ? -7.898 8.489 -1.762 1.00 97.19 81 ALA A N 1
ATOM 618 C CA . ALA A 1 81 ? -7.143 9.411 -0.922 1.00 97.19 81 ALA A CA 1
ATOM 619 C C . ALA A 1 81 ? -5.676 9.549 -1.365 1.00 97.19 81 ALA A C 1
ATOM 621 O O . ALA A 1 81 ? -5.150 10.664 -1.416 1.00 97.19 81 ALA A O 1
ATOM 622 N N . ALA A 1 82 ? -5.019 8.444 -1.728 1.00 96.75 82 ALA A N 1
ATOM 623 C CA . ALA A 1 82 ? -3.657 8.475 -2.252 1.00 96.75 82 ALA A CA 1
ATOM 624 C C . ALA A 1 82 ? -3.580 9.167 -3.624 1.00 96.75 82 ALA A C 1
ATOM 626 O O . ALA A 1 82 ? -2.743 10.052 -3.807 1.00 96.75 82 ALA A O 1
ATOM 627 N N . LEU A 1 83 ? -4.495 8.863 -4.553 1.00 96.00 83 LEU A N 1
ATOM 628 C CA . LEU A 1 83 ? -4.589 9.569 -5.837 1.00 96.00 83 LEU A CA 1
ATOM 629 C C . LEU A 1 83 ? -4.864 11.064 -5.654 1.00 96.00 83 LEU A C 1
ATOM 631 O O . LEU A 1 83 ? -4.250 11.885 -6.334 1.00 96.00 83 LEU A O 1
ATOM 635 N N . ALA A 1 84 ? -5.726 11.438 -4.705 1.00 95.56 84 ALA A N 1
ATOM 636 C CA . ALA A 1 84 ? -5.974 12.837 -4.377 1.00 95.56 84 ALA A CA 1
ATOM 637 C C . ALA A 1 84 ? -4.706 13.538 -3.863 1.00 95.56 84 ALA A C 1
ATOM 639 O O . ALA A 1 84 ? -4.456 14.682 -4.243 1.00 95.56 84 ALA A O 1
ATOM 640 N N . ALA A 1 85 ? -3.876 12.863 -3.059 1.00 95.31 85 ALA A N 1
ATOM 641 C CA . ALA A 1 85 ? -2.593 13.407 -2.615 1.00 95.31 85 ALA A CA 1
ATOM 642 C C . ALA A 1 85 ? -1.631 13.633 -3.794 1.00 95.31 85 ALA A C 1
ATOM 644 O O . ALA A 1 85 ? -1.029 14.704 -3.885 1.00 95.31 85 ALA A O 1
ATOM 645 N N . VAL A 1 86 ? -1.543 12.682 -4.736 1.00 94.75 86 VAL A N 1
ATOM 646 C CA . VAL A 1 86 ? -0.753 12.841 -5.972 1.00 94.75 86 VAL A CA 1
ATOM 647 C C . VAL A 1 86 ? -1.281 14.014 -6.805 1.00 94.75 86 VAL A C 1
ATOM 649 O O . VAL A 1 86 ? -0.508 14.860 -7.249 1.00 94.75 86 VAL A O 1
ATOM 652 N N . ALA A 1 87 ? -2.601 14.115 -6.974 1.00 93.94 87 ALA A N 1
ATOM 653 C CA . ALA A 1 87 ? -3.233 15.160 -7.774 1.00 93.94 87 ALA A CA 1
ATOM 654 C C . ALA A 1 87 ? -3.027 16.557 -7.171 1.00 93.94 87 ALA A C 1
ATOM 656 O O . ALA A 1 87 ? -2.731 17.503 -7.895 1.00 93.94 87 ALA A O 1
ATOM 657 N N . GLN A 1 88 ? -3.149 16.688 -5.849 1.00 93.56 88 GLN A N 1
ATOM 658 C CA . GLN A 1 88 ? -2.965 17.952 -5.131 1.00 93.56 88 GLN A CA 1
ATOM 659 C C . GLN A 1 88 ? -1.497 18.390 -5.061 1.00 93.56 88 GLN A C 1
ATOM 661 O O . GLN A 1 88 ? -1.223 19.584 -4.960 1.00 93.56 88 GLN A O 1
ATOM 666 N N . ALA A 1 89 ? -0.555 17.447 -5.117 1.00 92.94 89 ALA A N 1
ATOM 667 C CA . ALA A 1 89 ? 0.875 17.737 -5.138 1.00 92.94 89 ALA A CA 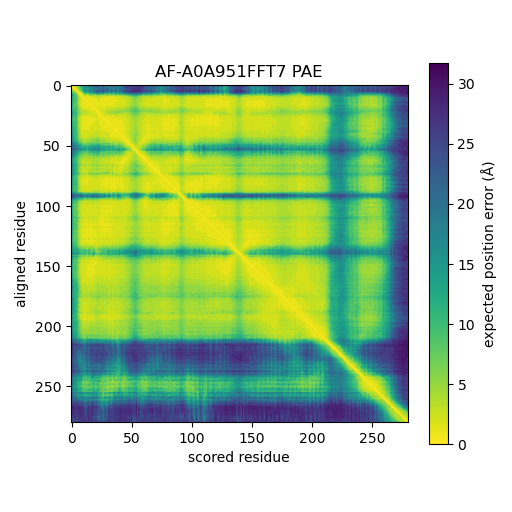1
ATOM 668 C C . ALA A 1 89 ? 1.363 18.303 -6.485 1.00 92.94 89 ALA A C 1
ATOM 670 O O . ALA A 1 89 ? 2.446 18.889 -6.546 1.00 92.94 89 ALA A O 1
ATOM 671 N N . ARG A 1 90 ? 0.577 18.162 -7.563 1.00 90.75 90 ARG A N 1
ATOM 672 C CA . ARG A 1 90 ? 0.896 18.734 -8.879 1.00 90.75 90 ARG A CA 1
ATOM 673 C C . ARG A 1 90 ? 0.872 20.260 -8.815 1.00 90.75 90 ARG A C 1
ATOM 675 O O . ARG A 1 90 ? -0.163 20.878 -8.565 1.00 90.75 90 ARG A O 1
ATOM 682 N N . ALA A 1 91 ? 2.007 20.896 -9.089 1.00 74.50 91 ALA A N 1
ATOM 683 C CA . ALA A 1 91 ? 2.116 22.350 -9.122 1.00 74.50 91 ALA A CA 1
ATOM 684 C C . ALA A 1 91 ? 1.951 22.876 -10.556 1.00 74.50 91 ALA A C 1
ATOM 686 O O . ALA A 1 91 ? 2.737 22.531 -11.430 1.00 74.50 91 ALA A O 1
ATOM 687 N N . LYS A 1 92 ? 0.969 23.762 -10.796 1.00 60.78 92 LYS A N 1
ATOM 688 C CA . LYS A 1 92 ? 0.850 24.595 -12.019 1.00 60.78 92 LYS A CA 1
ATOM 689 C C . LYS A 1 92 ? 1.079 23.843 -13.351 1.00 60.78 92 LYS A C 1
ATOM 691 O O . LYS A 1 92 ? 1.780 24.341 -14.226 1.00 60.78 92 LYS A O 1
ATOM 696 N N . GLY A 1 93 ? 0.483 22.661 -13.507 1.00 62.69 93 GLY A N 1
ATOM 697 C CA . GLY A 1 93 ? 0.567 21.870 -14.744 1.00 62.69 93 GLY A CA 1
ATOM 698 C C . GLY A 1 93 ? 1.807 20.978 -14.873 1.00 62.69 93 GLY A C 1
ATOM 699 O O . GLY A 1 93 ? 1.963 20.336 -15.905 1.00 62.69 93 GLY A O 1
ATOM 700 N N . ALA A 1 94 ? 2.659 20.912 -13.846 1.00 75.62 94 ALA A N 1
ATOM 701 C CA . ALA A 1 94 ? 3.751 19.949 -13.756 1.00 75.62 94 ALA A CA 1
ATOM 702 C C . ALA A 1 94 ? 3.334 18.697 -12.968 1.00 75.62 94 ALA A C 1
ATOM 704 O O . ALA A 1 94 ? 2.490 18.758 -12.065 1.00 75.62 94 ALA A O 1
ATOM 705 N N . ASP A 1 95 ? 3.959 17.569 -13.303 1.00 86.62 95 ASP A N 1
ATOM 706 C CA . ASP A 1 95 ? 3.826 16.319 -12.561 1.00 86.62 95 ASP A CA 1
ATOM 707 C C . ASP A 1 95 ? 4.353 16.464 -11.125 1.00 86.62 95 ASP A C 1
ATOM 709 O O . ASP A 1 95 ? 5.185 17.326 -10.829 1.00 86.62 95 ASP A O 1
ATOM 713 N N . ALA A 1 96 ? 3.843 15.640 -10.210 1.00 90.88 96 ALA A N 1
ATOM 714 C CA . ALA A 1 96 ? 4.205 15.720 -8.800 1.00 90.88 96 ALA A CA 1
ATOM 715 C C . ALA A 1 96 ? 5.445 14.872 -8.527 1.00 90.88 96 ALA A C 1
ATOM 717 O O . ALA A 1 96 ? 5.466 13.691 -8.852 1.00 90.88 96 ALA A O 1
ATOM 718 N N . THR A 1 97 ? 6.460 15.432 -7.881 1.00 90.75 97 THR A N 1
ATOM 719 C CA . THR A 1 97 ? 7.583 14.625 -7.382 1.00 90.75 97 THR A CA 1
ATOM 720 C C . THR A 1 97 ? 7.147 13.809 -6.162 1.00 90.75 97 THR A C 1
ATOM 722 O O . THR A 1 97 ? 6.275 14.249 -5.406 1.00 90.75 97 THR A O 1
ATOM 725 N N . ILE A 1 98 ? 7.768 12.651 -5.913 1.00 88.75 98 ILE A N 1
ATOM 726 C CA . ILE A 1 98 ? 7.472 11.841 -4.713 1.00 88.75 98 ILE A CA 1
ATOM 727 C C . ILE A 1 98 ? 7.580 12.671 -3.410 1.00 88.75 98 ILE A C 1
ATOM 729 O O . ILE A 1 98 ? 6.628 12.653 -2.625 1.00 88.75 98 ILE A O 1
ATOM 733 N N . PRO A 1 99 ? 8.631 13.498 -3.206 1.00 88.56 99 PRO A N 1
ATOM 734 C CA . PRO A 1 99 ? 8.705 14.464 -2.105 1.00 88.56 99 PRO A CA 1
ATOM 735 C C . PRO A 1 99 ? 7.450 15.333 -1.916 1.00 88.56 99 PRO A C 1
ATOM 737 O O . PRO A 1 99 ? 6.973 15.515 -0.795 1.00 88.56 99 PRO A O 1
ATOM 740 N N . GLN A 1 100 ? 6.895 15.867 -3.008 1.00 91.94 100 GLN A N 1
ATOM 741 C CA . GLN A 1 100 ? 5.704 16.719 -2.967 1.00 91.94 100 GLN A CA 1
ATOM 742 C C . GLN A 1 100 ? 4.453 15.916 -2.612 1.00 91.94 100 GLN A C 1
ATOM 744 O O . GLN A 1 100 ? 3.624 16.398 -1.841 1.00 91.94 100 GLN A O 1
ATOM 749 N N . VAL A 1 101 ? 4.326 14.687 -3.123 1.00 93.31 101 VAL A N 1
ATOM 750 C CA . VAL A 1 101 ? 3.216 13.789 -2.768 1.00 93.31 101 VAL A CA 1
ATOM 751 C C . VAL A 1 101 ? 3.249 13.445 -1.285 1.00 93.31 101 VAL A C 1
ATOM 753 O O . VAL A 1 101 ? 2.225 13.557 -0.616 1.00 93.31 101 VAL A O 1
ATOM 756 N N . VAL A 1 102 ? 4.418 13.101 -0.741 1.00 91.38 102 VAL A N 1
ATOM 757 C CA . VAL A 1 102 ? 4.583 12.813 0.693 1.00 91.38 102 VAL A CA 1
ATOM 758 C C . VAL A 1 102 ? 4.267 14.046 1.537 1.00 91.38 102 VAL A C 1
ATOM 760 O O . VAL A 1 102 ? 3.535 13.950 2.524 1.00 91.38 102 VAL A O 1
ATOM 763 N N . GLN A 1 103 ? 4.761 15.223 1.140 1.00 91.69 103 GLN A N 1
ATOM 764 C CA . GLN A 1 103 ? 4.457 16.479 1.826 1.00 91.69 103 GLN A CA 1
ATOM 765 C C . GLN A 1 103 ? 2.949 16.766 1.834 1.00 91.69 103 GLN A C 1
ATOM 767 O O . GLN A 1 103 ? 2.390 17.129 2.873 1.00 91.69 103 GLN A O 1
ATOM 772 N N . GLN A 1 104 ? 2.281 16.574 0.698 1.00 95.06 104 GLN A N 1
ATOM 773 C CA . GLN A 1 104 ? 0.845 16.782 0.577 1.00 95.06 104 GLN A CA 1
ATOM 774 C C . GLN A 1 104 ? 0.051 15.754 1.392 1.00 95.06 104 GLN A C 1
ATOM 776 O O . GLN A 1 104 ? -0.891 16.123 2.091 1.00 95.06 104 GLN A O 1
ATOM 781 N N . ALA A 1 105 ? 0.464 14.486 1.385 1.00 95.12 105 ALA A N 1
ATOM 782 C CA . ALA A 1 105 ? -0.135 13.445 2.212 1.00 95.12 105 ALA A CA 1
ATOM 783 C C . ALA A 1 105 ? -0.014 13.782 3.704 1.00 95.12 105 ALA A C 1
ATOM 785 O O . ALA A 1 105 ? -1.000 13.692 4.428 1.00 95.12 105 ALA A O 1
ATOM 786 N N . ARG A 1 106 ? 1.150 14.259 4.166 1.00 94.00 106 ARG A N 1
ATOM 787 C CA . ARG A 1 106 ? 1.347 14.678 5.566 1.00 94.00 106 ARG A CA 1
ATOM 788 C C . ARG A 1 106 ? 0.472 15.866 5.949 1.00 94.00 106 ARG A C 1
ATOM 790 O O . ARG A 1 106 ? -0.070 15.910 7.052 1.00 94.00 106 ARG A O 1
ATOM 797 N N . LYS A 1 107 ? 0.290 16.816 5.031 1.00 95.81 107 LYS A N 1
ATOM 798 C CA . LYS A 1 107 ? -0.626 17.945 5.231 1.00 95.81 107 LYS A CA 1
ATOM 799 C C . LYS A 1 107 ? -2.069 17.471 5.427 1.00 95.81 107 LYS A C 1
ATOM 801 O O . LYS A 1 107 ? -2.771 18.019 6.273 1.00 95.81 107 LYS A O 1
ATOM 806 N N . SER A 1 108 ? -2.492 16.458 4.675 1.00 96.62 108 SER A N 1
ATOM 807 C CA . SER A 1 108 ? -3.847 15.902 4.754 1.00 96.62 108 SER A CA 1
ATOM 808 C C . SER A 1 108 ? -4.039 14.965 5.951 1.00 96.62 108 SER A C 1
ATOM 810 O O . SER A 1 108 ? -5.063 15.034 6.626 1.00 96.62 108 SER A O 1
ATOM 812 N N . PHE A 1 109 ? -3.052 14.116 6.249 1.00 96.81 109 PHE A N 1
ATOM 813 C CA . PHE A 1 109 ? -3.210 12.966 7.144 1.00 96.81 109 PHE A CA 1
ATOM 814 C C . PHE A 1 109 ? -2.373 13.020 8.435 1.00 96.81 109 PHE A C 1
ATOM 816 O O . PHE A 1 109 ? -2.394 12.072 9.220 1.00 96.81 109 PHE A O 1
ATOM 823 N N . GLY A 1 110 ? -1.665 14.122 8.686 1.00 95.69 110 GLY A N 1
ATOM 824 C CA . GLY A 1 110 ? -0.762 14.273 9.831 1.00 95.69 110 GLY A CA 1
ATOM 825 C C . GLY A 1 110 ? 0.684 13.885 9.508 1.00 95.69 110 GLY A C 1
ATOM 826 O O . GLY A 1 110 ? 0.965 13.229 8.507 1.00 95.69 110 GLY A O 1
ATOM 827 N N . SER A 1 111 ? 1.623 14.307 10.359 1.00 91.50 111 SER A N 1
ATOM 828 C CA . SER A 1 111 ? 3.069 14.097 10.163 1.00 91.50 111 SER A CA 1
ATOM 829 C C . SER A 1 111 ? 3.467 12.618 10.080 1.00 91.50 111 SER A C 1
ATOM 831 O O . SER A 1 111 ? 4.398 12.261 9.359 1.00 91.50 111 SER A O 1
ATOM 833 N N . ASP A 1 112 ? 2.745 11.757 10.790 1.00 92.25 112 ASP A N 1
ATOM 834 C CA . ASP A 1 112 ? 2.903 10.305 10.818 1.00 92.25 112 ASP A CA 1
ATOM 835 C C . ASP A 1 112 ? 1.966 9.569 9.847 1.00 92.25 112 ASP A C 1
ATOM 837 O O . ASP A 1 112 ? 2.005 8.344 9.772 1.00 92.25 112 ASP A O 1
ATOM 841 N N . LEU A 1 113 ? 1.129 10.297 9.101 1.00 95.81 113 LEU A N 1
ATOM 842 C CA . LEU A 1 113 ? 0.070 9.741 8.258 1.00 95.81 113 LEU A CA 1
ATOM 843 C C . LEU A 1 113 ? -0.925 8.853 9.030 1.00 95.81 113 LEU A C 1
ATOM 845 O O . LEU A 1 113 ? -1.650 8.073 8.414 1.00 95.81 113 LEU A O 1
ATOM 849 N N . GLY A 1 114 ? -1.018 8.976 10.360 1.00 96.00 114 GLY A N 1
ATOM 850 C CA . GLY A 1 114 ? -1.902 8.148 11.183 1.00 96.00 114 GLY A CA 1
ATOM 851 C C . GLY A 1 114 ? -3.375 8.287 10.789 1.00 96.00 114 GLY A C 1
ATOM 852 O O . GLY A 1 114 ? -4.126 7.308 10.817 1.00 96.00 114 GLY A O 1
ATOM 853 N N . LYS A 1 115 ? -3.780 9.472 10.301 1.00 97.62 115 LYS A N 1
ATOM 854 C CA . LYS A 1 115 ? -5.143 9.687 9.797 1.00 97.62 115 LYS A CA 1
ATOM 855 C C . LYS A 1 115 ? -5.436 8.927 8.511 1.00 97.62 115 LYS A C 1
ATOM 857 O O . LYS A 1 115 ? -6.589 8.599 8.265 1.00 97.62 115 LYS A O 1
ATOM 862 N N . PHE A 1 116 ? -4.426 8.600 7.705 1.00 97.94 116 PHE A N 1
ATOM 863 C CA . PHE A 1 116 ? -4.631 7.788 6.507 1.00 97.94 116 PHE A CA 1
ATOM 864 C C . PHE A 1 116 ? -5.163 6.404 6.899 1.00 97.94 116 PHE A C 1
ATOM 866 O O . PHE A 1 116 ? -6.192 5.962 6.394 1.00 97.94 116 PHE A O 1
ATOM 873 N N . GLN A 1 117 ? -4.544 5.766 7.897 1.00 97.25 117 GLN A N 1
ATOM 874 C CA . GLN A 1 117 ? -5.053 4.516 8.459 1.00 97.25 117 GLN A CA 1
ATOM 875 C C . GLN A 1 117 ? -6.421 4.705 9.126 1.00 97.25 117 GLN A C 1
ATOM 877 O O . GLN A 1 117 ? -7.348 3.952 8.825 1.00 97.25 117 GLN A O 1
ATOM 882 N N . SER A 1 118 ? -6.567 5.685 10.026 1.00 97.31 118 SER A N 1
ATOM 883 C CA . SER A 1 118 ? -7.782 5.799 10.842 1.00 97.31 118 SER A CA 1
ATOM 884 C C . SER A 1 118 ? -9.013 6.292 10.080 1.00 97.31 118 SER A C 1
ATOM 886 O O . SER A 1 118 ? -10.126 5.972 10.483 1.00 97.31 118 SER A O 1
ATOM 888 N N . GLU A 1 119 ? -8.839 7.075 9.013 1.00 97.88 119 GLU A N 1
ATOM 889 C CA . GLU A 1 119 ? -9.943 7.673 8.247 1.00 97.88 119 GLU A CA 1
ATOM 890 C C . GLU A 1 119 ? -10.211 6.953 6.920 1.00 97.88 119 GLU A C 1
ATOM 892 O O . GLU A 1 119 ? -11.340 7.005 6.441 1.00 97.88 119 GLU A O 1
ATOM 897 N N . GLN A 1 120 ? -9.219 6.274 6.325 1.00 97.88 120 GLN A N 1
ATOM 898 C CA . GLN A 1 120 ? -9.381 5.632 5.009 1.00 97.88 120 GLN A CA 1
ATOM 899 C C . GLN A 1 120 ? -9.437 4.103 5.084 1.00 97.88 120 GLN A C 1
ATOM 901 O O . GLN A 1 120 ? -10.234 3.491 4.378 1.00 97.88 120 GLN A O 1
ATOM 906 N N . ILE A 1 121 ? -8.621 3.476 5.940 1.00 97.62 121 ILE A N 1
ATOM 907 C CA . ILE A 1 121 ? -8.474 2.009 5.970 1.00 97.62 121 ILE A CA 1
ATOM 908 C C . ILE A 1 121 ? -9.361 1.371 7.038 1.00 97.62 121 ILE A C 1
ATOM 910 O O . ILE A 1 121 ? -10.136 0.465 6.743 1.00 97.62 121 ILE A O 1
ATOM 914 N N . ILE A 1 122 ? -9.288 1.849 8.283 1.00 97.62 122 ILE A N 1
ATOM 915 C CA . ILE A 1 122 ? -10.064 1.282 9.395 1.00 97.62 122 ILE A CA 1
ATOM 916 C C . ILE A 1 122 ? -11.576 1.299 9.113 1.00 97.62 122 ILE A C 1
ATOM 918 O O . ILE A 1 122 ? -12.206 0.257 9.296 1.00 97.62 122 ILE A O 1
ATOM 922 N N . PRO A 1 123 ? -12.180 2.395 8.612 1.00 97.44 123 PRO A N 1
ATOM 923 C CA . PRO A 1 123 ? -13.605 2.398 8.289 1.00 97.44 123 PRO A CA 1
ATOM 924 C C . PRO A 1 123 ? -13.983 1.371 7.215 1.00 97.44 123 PRO A C 1
ATOM 926 O O . PRO A 1 123 ? -15.048 0.765 7.313 1.00 97.44 123 PRO A O 1
ATOM 929 N N . ALA A 1 124 ? -13.108 1.131 6.232 1.00 95.81 124 ALA A N 1
ATOM 930 C CA . ALA A 1 124 ? -13.317 0.115 5.201 1.00 95.81 124 ALA A CA 1
ATOM 931 C C . ALA A 1 124 ? -13.236 -1.313 5.773 1.00 95.81 124 ALA A C 1
ATOM 933 O O . ALA A 1 124 ? -14.061 -2.165 5.453 1.00 95.81 124 ALA A O 1
ATOM 934 N N . LEU A 1 125 ? -12.298 -1.577 6.685 1.00 96.75 125 LEU A N 1
ATOM 935 C CA . LEU A 1 125 ? -12.208 -2.870 7.369 1.00 96.75 125 LEU A CA 1
ATOM 936 C C . LEU A 1 125 ? -13.396 -3.119 8.318 1.00 96.75 125 LEU A C 1
ATOM 938 O O . LEU A 1 125 ? -13.868 -4.252 8.421 1.00 96.75 125 LEU A O 1
ATOM 942 N N . ILE A 1 126 ? -13.902 -2.075 8.988 1.00 96.81 126 ILE A N 1
ATOM 943 C CA . ILE A 1 126 ? -15.109 -2.151 9.829 1.00 96.81 126 ILE A CA 1
ATOM 944 C C . ILE A 1 126 ? -16.345 -2.416 8.967 1.00 96.81 126 ILE A C 1
ATOM 946 O O . ILE A 1 126 ? -17.146 -3.284 9.310 1.00 96.81 126 ILE A O 1
ATOM 950 N N . SER A 1 127 ? -16.511 -1.705 7.846 1.00 95.44 127 SER A N 1
ATOM 951 C CA . SER A 1 127 ? -17.679 -1.879 6.971 1.00 95.44 127 SER A CA 1
ATOM 952 C C . SER A 1 127 ? -17.738 -3.274 6.342 1.00 95.44 127 SER A C 1
ATOM 954 O O . SER A 1 127 ? -18.830 -3.796 6.127 1.00 95.44 127 SER A O 1
ATOM 956 N N . ARG A 1 128 ? -16.577 -3.909 6.129 1.00 95.00 128 ARG A N 1
ATOM 957 C CA . ARG A 1 128 ? -16.446 -5.317 5.712 1.00 95.00 128 ARG A CA 1
ATOM 958 C C . ARG A 1 128 ? -16.601 -6.327 6.858 1.00 95.00 128 ARG A C 1
ATOM 960 O O . ARG A 1 128 ? -16.569 -7.529 6.619 1.00 95.00 128 ARG A O 1
ATOM 967 N N . GLY A 1 129 ? -16.743 -5.874 8.105 1.00 96.44 129 GLY A N 1
ATOM 968 C CA . GLY A 1 129 ? -16.861 -6.746 9.276 1.00 96.44 129 GLY A CA 1
ATOM 969 C C . GLY A 1 129 ? -15.583 -7.521 9.612 1.00 96.44 129 GLY A C 1
ATOM 970 O O . GLY A 1 129 ? -15.660 -8.558 10.271 1.00 96.44 129 GLY A O 1
ATOM 971 N N . LEU A 1 130 ? -14.414 -7.049 9.166 1.00 97.06 130 LEU A N 1
ATOM 972 C CA . LEU A 1 130 ? -13.118 -7.700 9.400 1.00 97.06 130 LEU A CA 1
ATOM 973 C C . LEU A 1 130 ? -12.467 -7.250 10.708 1.00 97.06 130 LEU A C 1
ATOM 975 O O . LEU A 1 130 ? -11.757 -8.023 11.347 1.00 97.06 130 LEU A O 1
ATOM 979 N N . ILE A 1 131 ? -12.734 -6.021 11.140 1.00 97.88 131 ILE A N 1
ATOM 980 C CA . ILE A 1 131 ? -12.314 -5.516 12.449 1.00 97.88 131 ILE A CA 1
ATOM 981 C C . ILE A 1 131 ? -13.507 -4.910 13.181 1.00 97.88 131 ILE A C 1
ATOM 983 O O . ILE A 1 131 ? -14.471 -4.461 12.564 1.00 97.88 131 ILE A O 1
ATOM 987 N N . GLU A 1 132 ? -13.421 -4.862 14.504 1.00 97.62 132 GLU A N 1
ATOM 988 C CA . GLU A 1 132 ? -14.394 -4.181 15.349 1.00 97.62 132 GLU A CA 1
ATOM 989 C C . GLU A 1 132 ? -13.720 -3.186 16.294 1.00 97.62 132 GLU A C 1
ATOM 991 O O . GLU A 1 132 ? -12.593 -3.380 16.763 1.00 97.62 132 GLU A O 1
ATOM 996 N N . GLN A 1 133 ? -14.439 -2.100 16.568 1.00 97.25 133 GLN A N 1
ATOM 997 C CA . GLN A 1 133 ? -14.028 -1.063 17.501 1.00 97.25 133 GLN A CA 1
ATOM 998 C C . GLN A 1 133 ? -14.485 -1.426 18.918 1.00 97.25 133 GLN A C 1
ATOM 1000 O O . GLN A 1 133 ? -15.651 -1.748 19.141 1.00 97.25 133 GLN A O 1
ATOM 1005 N N . TYR A 1 134 ? -13.591 -1.309 19.898 1.00 95.12 134 TYR A N 1
ATOM 1006 C CA . TYR A 1 134 ? -13.928 -1.471 21.309 1.00 95.12 134 TYR A CA 1
ATOM 1007 C C . TYR A 1 134 ? -13.250 -0.410 22.178 1.00 95.12 134 TYR A C 1
ATOM 1009 O O . TYR A 1 134 ? -12.207 0.149 21.839 1.00 95.12 134 TYR A O 1
ATOM 1017 N N . THR A 1 135 ? -13.848 -0.125 23.331 1.00 94.31 135 THR A N 1
ATOM 1018 C CA . THR A 1 135 ? -13.320 0.864 24.276 1.00 94.31 135 THR A CA 1
ATOM 1019 C C . THR A 1 135 ? -12.569 0.162 25.395 1.00 94.31 135 THR A C 1
ATOM 1021 O O . THR A 1 135 ? -13.128 -0.678 26.100 1.00 94.31 135 THR A O 1
ATOM 1024 N N . LYS A 1 136 ? -11.309 0.545 25.611 1.00 92.00 136 LYS A N 1
ATOM 1025 C CA . LYS A 1 136 ? -10.507 0.093 26.751 1.00 92.00 136 LYS A CA 1
ATOM 1026 C C . LYS A 1 136 ? -10.293 1.253 27.718 1.00 92.00 136 LYS A C 1
ATOM 1028 O O . LYS A 1 136 ? -9.854 2.327 27.314 1.00 92.00 136 LYS A O 1
ATOM 1033 N N . LYS A 1 137 ? -10.571 1.039 29.005 1.00 91.94 137 LYS A N 1
ATOM 1034 C CA . LYS A 1 137 ? -10.242 2.013 30.056 1.00 91.94 137 LYS A CA 1
ATOM 1035 C C . LYS A 1 137 ? -8.752 1.937 30.378 1.00 91.94 137 LYS A C 1
ATOM 1037 O O . LYS A 1 137 ? -8.260 0.883 30.781 1.00 91.94 137 LYS A O 1
ATOM 1042 N N . ARG A 1 138 ? -8.037 3.052 30.243 1.00 82.94 138 ARG A N 1
ATOM 1043 C CA . ARG A 1 138 ? -6.667 3.233 30.734 1.00 82.94 138 ARG A CA 1
ATOM 1044 C C . ARG A 1 138 ? -6.725 3.973 32.072 1.00 82.94 138 ARG A C 1
ATOM 1046 O O . ARG A 1 138 ? -7.354 5.024 32.168 1.00 82.94 138 ARG A O 1
ATOM 1053 N N . LEU A 1 139 ? -6.097 3.403 33.106 1.00 83.81 139 LEU A N 1
ATOM 1054 C CA . LEU A 1 139 ? -6.071 3.948 34.478 1.00 83.81 139 LEU A CA 1
ATOM 1055 C C . LEU A 1 139 ? -7.465 4.222 35.082 1.00 83.81 139 LEU A C 1
ATOM 1057 O O . LEU A 1 139 ? -7.625 5.112 35.906 1.00 83.81 139 LEU A O 1
ATOM 1061 N N . GLY A 1 140 ? -8.499 3.499 34.640 1.00 84.94 140 GLY A N 1
ATOM 1062 C CA . GLY A 1 140 ? -9.876 3.651 35.133 1.00 84.94 140 GLY A CA 1
ATOM 1063 C C . GLY A 1 140 ? -10.602 4.943 34.724 1.00 84.94 140 GLY A C 1
ATOM 1064 O O . GLY A 1 140 ? -11.826 4.981 34.831 1.00 84.94 140 GLY A O 1
ATOM 1065 N N . LEU A 1 141 ? -9.889 5.953 34.215 1.00 90.06 141 LEU A N 1
ATOM 1066 C CA . LEU A 1 141 ? -10.414 7.305 33.983 1.00 90.06 141 LEU A CA 1
ATOM 1067 C C . LEU A 1 141 ? -10.470 7.706 32.502 1.00 90.06 141 LEU A C 1
ATOM 1069 O O . LEU A 1 141 ? -11.337 8.486 32.121 1.00 90.06 141 LEU A O 1
ATOM 1073 N N . PHE A 1 142 ? -9.595 7.158 31.654 1.00 90.56 142 PHE A N 1
ATOM 1074 C CA . PHE A 1 142 ? -9.509 7.552 30.246 1.00 90.56 142 PHE A CA 1
ATOM 1075 C C . PHE A 1 142 ? -9.977 6.421 29.335 1.00 90.56 142 PHE A C 1
ATOM 1077 O O . PHE A 1 142 ? -9.392 5.336 29.314 1.00 90.56 142 PHE A O 1
ATOM 1084 N N . ASN A 1 143 ? -11.036 6.671 28.569 1.00 90.56 143 ASN A N 1
ATOM 1085 C CA . ASN A 1 143 ? -11.484 5.761 27.521 1.00 90.56 143 ASN A CA 1
ATOM 1086 C C . ASN A 1 143 ? -10.554 5.897 26.312 1.00 90.56 143 ASN A C 1
ATOM 1088 O O . ASN A 1 143 ? -10.344 6.996 25.806 1.00 90.56 143 ASN A O 1
ATOM 1092 N N . THR A 1 144 ? -9.994 4.784 25.846 1.00 92.38 144 THR A N 1
ATOM 1093 C CA . THR A 1 144 ? -9.194 4.727 24.621 1.00 92.38 144 THR A CA 1
ATOM 1094 C C . THR A 1 144 ? -9.863 3.783 23.635 1.00 92.38 144 THR A C 1
ATOM 1096 O O . THR A 1 144 ? -10.150 2.632 23.975 1.00 92.38 144 THR A O 1
ATOM 1099 N N . THR A 1 145 ? -10.101 4.274 22.422 1.00 93.88 145 THR A N 1
ATOM 1100 C CA . THR A 1 145 ? -10.568 3.461 21.299 1.00 93.88 145 THR A CA 1
ATOM 1101 C C . THR A 1 145 ? -9.472 2.494 20.872 1.00 93.88 145 THR A C 1
ATOM 1103 O O . THR A 1 145 ? -8.315 2.890 20.727 1.00 93.88 145 THR A O 1
ATOM 1106 N N . ARG A 1 146 ? -9.838 1.229 20.703 1.00 95.62 146 ARG A N 1
ATOM 1107 C CA . ARG A 1 146 ? -8.979 0.145 20.235 1.00 95.62 146 ARG A CA 1
ATOM 1108 C C . ARG A 1 146 ? -9.699 -0.648 19.157 1.00 95.62 146 ARG A C 1
ATOM 1110 O O . ARG A 1 146 ? -10.930 -0.613 19.074 1.00 95.62 146 ARG A O 1
ATOM 1117 N N . TYR A 1 147 ? -8.927 -1.362 18.359 1.00 97.12 147 TYR A N 1
ATOM 1118 C CA . TYR A 1 147 ? -9.416 -2.170 17.257 1.00 97.12 147 TYR A CA 1
ATOM 1119 C C . TYR A 1 147 ? -8.901 -3.592 17.403 1.00 97.12 147 TYR A C 1
ATOM 1121 O O . TYR A 1 147 ? -7.752 -3.818 17.778 1.00 97.12 147 TYR A O 1
ATOM 1129 N N . ARG A 1 148 ? -9.755 -4.566 17.106 1.00 96.69 148 ARG A N 1
ATOM 1130 C CA . ARG A 1 148 ? -9.355 -5.974 17.049 1.00 96.69 148 ARG A CA 1
ATOM 1131 C C . ARG A 1 148 ? -9.993 -6.660 15.846 1.00 96.69 148 ARG A C 1
ATOM 1133 O O . ARG A 1 148 ? -11.094 -6.258 15.460 1.00 96.69 148 ARG A O 1
ATOM 1140 N N . PRO A 1 149 ? -9.343 -7.677 15.263 1.00 97.44 149 PRO A N 1
ATOM 1141 C CA . PRO A 1 149 ? -9.974 -8.496 14.239 1.00 97.44 149 PRO A CA 1
ATOM 1142 C C . PRO A 1 149 ? -11.234 -9.190 14.778 1.00 97.44 149 PRO A C 1
ATOM 1144 O O . PRO A 1 149 ? -11.293 -9.587 15.945 1.00 97.44 149 PRO A O 1
ATOM 1147 N N . THR A 1 150 ? -12.253 -9.327 13.931 1.00 97.38 150 THR A N 1
ATOM 1148 C CA . THR A 1 150 ? -13.414 -10.193 14.198 1.00 97.38 150 THR A CA 1
ATOM 1149 C C . THR A 1 150 ? -13.044 -11.659 13.934 1.00 97.38 150 THR A C 1
ATOM 1151 O O . THR A 1 150 ? -11.950 -11.946 13.460 1.00 97.38 150 THR A O 1
ATOM 1154 N N . ALA A 1 151 ? -13.951 -12.616 14.161 1.00 96.81 151 ALA A N 1
ATOM 1155 C CA . ALA A 1 151 ? -13.705 -14.014 13.772 1.00 96.81 151 ALA A CA 1
ATOM 1156 C C . ALA A 1 151 ? -13.440 -14.176 12.256 1.00 96.81 151 ALA A C 1
ATOM 1158 O O . ALA A 1 151 ? -12.592 -14.974 11.853 1.00 96.81 151 ALA A O 1
ATOM 1159 N N . ALA A 1 152 ? -14.132 -13.389 11.422 1.00 95.56 152 ALA A N 1
ATOM 1160 C CA . ALA A 1 152 ? -13.886 -13.346 9.981 1.00 95.56 152 ALA A CA 1
ATOM 1161 C C . ALA A 1 152 ? -12.519 -12.717 9.671 1.00 95.56 152 ALA A C 1
ATOM 1163 O O . ALA A 1 152 ? -11.756 -13.267 8.881 1.00 95.56 152 ALA A O 1
ATOM 1164 N N . GLY A 1 153 ? -12.176 -11.617 10.352 1.00 96.31 153 GLY A N 1
ATOM 1165 C CA . GLY A 1 153 ? -10.859 -10.990 10.243 1.00 96.31 153 GLY A CA 1
ATOM 1166 C C . GLY A 1 153 ? -9.712 -11.909 10.654 1.00 96.31 153 GLY A C 1
ATOM 1167 O O . GLY A 1 153 ? -8.698 -11.941 9.971 1.00 96.31 153 GLY A O 1
ATOM 1168 N N . GLU A 1 154 ? -9.873 -12.691 11.723 1.00 97.19 154 GLU A N 1
ATOM 1169 C CA . GLU A 1 154 ? -8.879 -13.674 12.171 1.00 97.19 154 GLU A CA 1
ATOM 1170 C C . GLU A 1 154 ? -8.663 -14.794 11.155 1.00 97.19 154 GLU A C 1
ATOM 1172 O O . GLU A 1 154 ? -7.522 -15.160 10.885 1.00 97.19 154 GLU A O 1
ATOM 1177 N N . THR A 1 155 ? -9.745 -15.304 10.563 1.00 95.56 155 THR A N 1
ATOM 1178 C CA . THR A 1 155 ? -9.667 -16.333 9.514 1.00 95.56 155 THR A CA 1
ATOM 1179 C C . THR A 1 155 ? -8.874 -15.804 8.321 1.00 95.56 155 THR A C 1
ATOM 1181 O O . THR A 1 155 ? -7.867 -16.388 7.929 1.00 95.56 155 THR A O 1
ATOM 1184 N N . LEU A 1 156 ? -9.249 -14.623 7.826 1.00 94.06 156 LEU A N 1
ATOM 1185 C CA . LEU A 1 156 ? -8.576 -13.990 6.696 1.00 94.06 156 LEU A CA 1
ATOM 1186 C C . LEU A 1 156 ? -7.122 -13.612 7.020 1.00 94.06 156 LEU A C 1
ATOM 1188 O O . LEU A 1 156 ? -6.229 -13.746 6.188 1.00 94.06 156 LEU A O 1
ATOM 1192 N N . ARG A 1 157 ? -6.843 -13.189 8.257 1.00 94.94 157 ARG A N 1
ATOM 1193 C CA . ARG A 1 157 ? -5.481 -12.916 8.731 1.00 94.94 157 ARG A CA 1
ATOM 1194 C C . ARG A 1 157 ? -4.607 -14.171 8.700 1.00 94.94 157 ARG A C 1
ATOM 1196 O O . ARG A 1 157 ? -3.441 -14.087 8.307 1.00 94.94 157 ARG A O 1
ATOM 1203 N N . GLN A 1 158 ? -5.150 -15.319 9.109 1.00 95.38 158 GLN A N 1
ATOM 1204 C CA . GLN A 1 158 ? -4.451 -16.606 9.058 1.00 95.38 158 GLN A CA 1
ATOM 1205 C C . GLN A 1 158 ? -4.186 -17.042 7.616 1.00 95.38 158 GLN A C 1
ATOM 1207 O O . GLN A 1 158 ? -3.067 -17.454 7.318 1.00 95.38 158 GLN A O 1
ATOM 1212 N N . GLU A 1 159 ? -5.162 -16.882 6.721 1.00 92.56 159 GLU A N 1
ATOM 1213 C CA . GLU A 1 159 ? -5.005 -17.153 5.286 1.00 92.56 159 GLU A CA 1
ATOM 1214 C C . GLU A 1 159 ? -3.895 -16.294 4.669 1.00 92.56 159 GLU A C 1
ATOM 1216 O O . GLU A 1 159 ? -2.952 -16.838 4.094 1.00 92.56 159 GLU A O 1
ATOM 1221 N N . ILE A 1 160 ? -3.930 -14.970 4.884 1.00 91.88 160 ILE A N 1
ATOM 1222 C CA . ILE A 1 160 ? -2.877 -14.051 4.421 1.00 91.88 160 ILE A CA 1
ATOM 1223 C C . ILE A 1 160 ? -1.518 -14.490 4.969 1.00 91.88 160 ILE A C 1
ATOM 1225 O O . ILE A 1 160 ? -0.558 -14.598 4.217 1.00 91.88 160 ILE A O 1
ATOM 1229 N N . THR A 1 161 ? -1.423 -14.794 6.265 1.00 93.56 161 THR A N 1
ATOM 1230 C CA . THR A 1 161 ? -0.159 -15.237 6.880 1.00 93.56 161 THR A CA 1
ATOM 1231 C C . THR A 1 161 ? 0.358 -16.530 6.246 1.00 93.56 161 THR A C 1
ATOM 1233 O O . THR A 1 161 ? 1.555 -16.656 5.978 1.00 93.56 161 THR A O 1
ATOM 1236 N N . GLY A 1 162 ? -0.541 -17.476 5.963 1.00 93.56 162 GLY A N 1
ATOM 1237 C CA . GLY A 1 162 ? -0.228 -18.705 5.245 1.00 93.56 162 GLY A CA 1
ATOM 1238 C C . GLY A 1 162 ? 0.321 -18.416 3.850 1.00 93.56 162 GLY A C 1
ATOM 1239 O O . GLY A 1 162 ? 1.399 -18.906 3.510 1.00 93.56 162 GLY A O 1
ATOM 1240 N N . HIS A 1 163 ? -0.345 -17.563 3.074 1.00 90.31 163 HIS A N 1
ATOM 1241 C CA . HIS A 1 163 ? 0.108 -17.206 1.730 1.00 90.31 163 HIS A CA 1
ATOM 1242 C C . HIS A 1 163 ? 1.449 -16.452 1.750 1.00 90.31 163 HIS A C 1
ATOM 1244 O O . HIS A 1 163 ? 2.345 -16.788 0.980 1.00 90.31 163 HIS A O 1
ATOM 1250 N N . LEU A 1 164 ? 1.649 -15.505 2.674 1.00 91.06 164 LEU A N 1
ATOM 1251 C CA . LEU A 1 164 ? 2.925 -14.791 2.834 1.00 91.06 164 LEU A CA 1
ATOM 1252 C C . LEU A 1 164 ? 4.073 -15.745 3.190 1.00 91.06 164 LEU A C 1
ATOM 1254 O O . LEU A 1 164 ? 5.200 -15.557 2.737 1.00 91.06 164 LEU A O 1
ATOM 1258 N N . SER A 1 165 ? 3.803 -16.800 3.965 1.00 93.75 165 SER A N 1
ATOM 1259 C CA . SER A 1 165 ? 4.820 -17.814 4.261 1.00 93.75 165 SER A CA 1
ATOM 1260 C C . SER A 1 165 ? 5.249 -18.597 3.014 1.00 93.75 165 SER A C 1
ATOM 1262 O O . SER A 1 165 ? 6.439 -18.860 2.849 1.00 93.75 165 SER A O 1
ATOM 1264 N N . GLN A 1 166 ? 4.312 -18.903 2.110 1.00 91.69 166 GLN A N 1
ATOM 1265 C CA . GLN A 1 166 ? 4.597 -19.555 0.828 1.00 91.69 166 GLN A CA 1
ATOM 1266 C C . GLN A 1 166 ? 5.321 -18.602 -0.127 1.00 91.69 166 GLN A C 1
ATOM 1268 O O . GLN A 1 166 ? 6.265 -19.002 -0.802 1.00 91.69 166 GLN A O 1
ATOM 1273 N N . ALA A 1 167 ? 4.936 -17.323 -0.125 1.00 92.56 167 ALA A N 1
ATOM 1274 C CA . ALA A 1 167 ? 5.529 -16.280 -0.953 1.00 92.56 167 ALA A CA 1
ATOM 1275 C C . ALA A 1 167 ? 7.045 -16.141 -0.741 1.00 92.56 167 ALA A C 1
ATOM 1277 O O . ALA A 1 167 ? 7.773 -15.812 -1.670 1.00 92.56 167 ALA A O 1
ATOM 1278 N N . ARG A 1 168 ? 7.558 -16.457 0.454 1.00 93.50 168 ARG A N 1
ATOM 1279 C CA . ARG A 1 168 ? 9.006 -16.460 0.734 1.00 93.50 168 ARG A CA 1
ATOM 1280 C C . ARG A 1 168 ? 9.798 -17.468 -0.104 1.00 93.50 168 ARG A C 1
ATOM 1282 O O . ARG A 1 168 ? 11.005 -17.301 -0.248 1.00 93.50 168 ARG A O 1
ATOM 1289 N N . ALA A 1 169 ? 9.148 -18.490 -0.662 1.00 93.25 169 ALA A N 1
ATOM 1290 C CA . ALA A 1 169 ? 9.769 -19.432 -1.592 1.00 93.25 169 ALA A CA 1
ATOM 1291 C C . ALA A 1 169 ? 9.826 -18.905 -3.039 1.00 93.25 169 ALA A C 1
ATOM 1293 O O . ALA A 1 169 ? 10.509 -19.497 -3.871 1.00 93.25 169 ALA A O 1
ATOM 1294 N N . LEU A 1 170 ? 9.162 -17.784 -3.357 1.00 92.69 170 LEU A N 1
ATOM 1295 C CA . LEU A 1 170 ? 9.107 -17.249 -4.721 1.00 92.69 170 LEU A CA 1
ATOM 1296 C C . LEU A 1 170 ? 10.481 -17.045 -5.377 1.00 92.69 170 LEU A C 1
ATOM 1298 O O . LEU A 1 170 ? 10.600 -17.410 -6.544 1.00 92.69 170 LEU A O 1
ATOM 1302 N N . PRO A 1 171 ? 11.533 -16.540 -4.697 1.00 91.31 171 PRO A N 1
ATOM 1303 C CA . PRO A 1 171 ? 12.820 -16.319 -5.351 1.00 91.31 171 PRO A CA 1
ATOM 1304 C C . PRO A 1 171 ? 13.445 -17.597 -5.920 1.00 91.31 171 PRO A C 1
ATOM 1306 O O . PRO A 1 171 ? 14.058 -17.538 -6.980 1.00 91.31 171 PRO A O 1
ATOM 1309 N N . SER A 1 172 ? 13.280 -18.747 -5.255 1.00 92.38 172 SER A N 1
ATOM 1310 C CA . SER A 1 172 ? 13.751 -20.032 -5.785 1.00 92.38 172 SER A CA 1
ATOM 1311 C C . SER A 1 172 ? 12.769 -20.638 -6.788 1.00 92.38 172 SER A C 1
ATOM 1313 O O . SER A 1 172 ? 13.197 -21.272 -7.750 1.00 92.38 172 SER A O 1
ATOM 1315 N N . MET A 1 173 ? 11.461 -20.428 -6.608 1.00 92.00 173 MET A N 1
ATOM 1316 C CA . MET A 1 173 ? 10.448 -20.910 -7.553 1.00 92.00 173 MET A CA 1
ATOM 1317 C C . MET A 1 173 ? 10.583 -20.246 -8.921 1.00 92.00 173 MET A C 1
ATOM 1319 O O . MET A 1 173 ? 10.500 -20.939 -9.921 1.00 92.00 173 MET A O 1
ATOM 1323 N N . VAL A 1 174 ? 10.867 -18.944 -8.989 1.00 88.94 174 VAL A N 1
ATOM 1324 C CA . VAL A 1 174 ? 11.084 -18.237 -10.266 1.00 88.94 174 VAL A CA 1
ATOM 1325 C C . VAL A 1 174 ? 12.180 -18.890 -11.118 1.00 88.94 174 VAL A C 1
ATOM 1327 O O . VAL A 1 174 ? 12.103 -18.868 -12.344 1.00 88.94 174 VAL A O 1
ATOM 1330 N N . ASP A 1 175 ? 13.168 -19.516 -10.478 1.00 87.38 175 ASP A N 1
ATOM 1331 C CA . ASP A 1 175 ? 14.327 -20.108 -11.152 1.00 87.38 175 ASP A CA 1
ATOM 1332 C C . ASP A 1 175 ? 14.076 -21.537 -11.626 1.00 87.38 175 ASP A C 1
ATOM 1334 O O . ASP A 1 175 ? 14.656 -21.978 -12.619 1.00 87.38 175 ASP A O 1
ATOM 1338 N N . HIS A 1 176 ? 13.252 -22.273 -10.886 1.00 91.94 176 HIS A N 1
ATOM 1339 C CA . HIS A 1 176 ? 13.055 -23.707 -11.079 1.00 91.94 176 HIS A CA 1
ATOM 1340 C C . HIS A 1 176 ? 11.694 -24.052 -11.687 1.00 91.94 176 HIS A C 1
ATOM 1342 O O . HIS A 1 176 ? 11.588 -25.037 -12.413 1.00 91.94 176 HIS A O 1
ATOM 1348 N N . ASP A 1 177 ? 10.670 -23.255 -11.390 1.00 91.50 177 ASP A N 1
ATOM 1349 C CA . ASP A 1 177 ? 9.284 -23.435 -11.813 1.00 91.50 177 ASP A CA 1
ATOM 1350 C C . ASP A 1 177 ? 8.548 -22.072 -11.888 1.00 91.50 177 ASP A C 1
ATOM 1352 O O . ASP A 1 177 ? 7.769 -21.707 -10.993 1.00 91.50 177 ASP A O 1
ATOM 1356 N N . PRO A 1 178 ? 8.800 -21.282 -12.951 1.00 86.94 178 PRO A N 1
ATOM 1357 C CA . PRO A 1 178 ? 8.213 -19.952 -13.103 1.00 86.94 178 PRO A CA 1
ATOM 1358 C C . PRO A 1 178 ? 6.683 -19.980 -13.234 1.00 86.94 178 PRO A C 1
ATOM 1360 O O . PRO A 1 178 ? 6.028 -19.018 -12.836 1.00 86.94 178 PRO A O 1
ATOM 1363 N N . ALA A 1 179 ? 6.096 -21.076 -13.728 1.00 85.00 179 ALA A N 1
ATOM 1364 C CA . ALA A 1 179 ? 4.646 -21.221 -13.843 1.00 85.00 179 ALA A CA 1
ATOM 1365 C C . ALA A 1 179 ? 3.984 -21.322 -12.459 1.00 85.00 179 ALA A C 1
ATOM 1367 O O . ALA A 1 179 ? 3.015 -20.612 -12.180 1.00 85.00 179 ALA A O 1
ATOM 1368 N N . SER A 1 180 ? 4.543 -22.132 -11.555 1.00 87.81 180 SER A N 1
ATOM 1369 C CA . SER A 1 180 ? 4.062 -22.194 -10.169 1.00 87.81 180 SER A CA 1
ATOM 1370 C C . SER A 1 180 ? 4.283 -20.879 -9.418 1.00 87.81 180 SER A C 1
ATOM 1372 O O . SER A 1 180 ? 3.434 -20.479 -8.621 1.00 87.81 180 SER A O 1
ATOM 1374 N N . ALA A 1 181 ? 5.392 -20.173 -9.678 1.00 90.06 181 ALA A N 1
ATOM 1375 C CA . ALA A 1 181 ? 5.624 -18.846 -9.105 1.00 90.06 181 ALA A CA 1
ATOM 1376 C C . ALA A 1 181 ? 4.553 -17.839 -9.562 1.00 90.06 181 ALA A C 1
ATOM 1378 O O . ALA A 1 181 ? 4.004 -17.111 -8.734 1.00 90.06 181 ALA A O 1
ATOM 1379 N N . ALA A 1 182 ? 4.207 -17.845 -10.854 1.00 85.06 182 ALA A N 1
ATOM 1380 C CA . ALA A 1 182 ? 3.142 -17.021 -11.420 1.00 85.06 182 ALA A CA 1
ATOM 1381 C C . ALA A 1 182 ? 1.784 -17.300 -10.777 1.00 85.06 182 ALA A C 1
ATOM 1383 O O . ALA A 1 182 ? 1.114 -16.368 -10.337 1.00 85.06 182 ALA A O 1
ATOM 1384 N N . ALA A 1 183 ? 1.407 -18.574 -10.654 1.00 85.44 183 ALA A N 1
ATOM 1385 C CA . ALA A 1 183 ? 0.152 -18.976 -10.024 1.00 85.44 183 ALA A CA 1
ATOM 1386 C C . ALA A 1 183 ? 0.081 -18.555 -8.544 1.00 85.44 183 ALA A C 1
ATOM 1388 O O . ALA A 1 183 ? -0.963 -18.106 -8.061 1.00 85.44 183 ALA A O 1
ATOM 1389 N N . LEU A 1 184 ? 1.199 -18.650 -7.818 1.00 88.69 184 LEU A N 1
ATOM 1390 C CA . LEU A 1 184 ? 1.271 -18.203 -6.429 1.00 88.69 184 LEU A CA 1
ATOM 1391 C C . LEU A 1 184 ? 1.134 -16.677 -6.318 1.00 88.69 184 LEU A C 1
ATOM 1393 O O . LEU A 1 184 ? 0.391 -16.195 -5.466 1.00 88.69 184 LEU A O 1
ATOM 1397 N N . ILE A 1 185 ? 1.786 -15.912 -7.197 1.00 87.94 185 ILE A N 1
ATOM 1398 C CA . ILE A 1 185 ? 1.652 -14.446 -7.255 1.00 87.94 185 ILE A CA 1
ATOM 1399 C C . ILE A 1 185 ? 0.217 -14.039 -7.631 1.00 87.94 185 ILE A C 1
ATOM 1401 O O . ILE A 1 185 ? -0.339 -13.146 -6.991 1.00 87.94 185 ILE A O 1
ATOM 1405 N N . ALA A 1 186 ? -0.413 -14.752 -8.573 1.00 82.31 186 ALA A N 1
ATOM 1406 C CA . ALA A 1 186 ? -1.836 -14.630 -8.913 1.00 82.31 186 ALA A CA 1
ATOM 1407 C C . ALA A 1 186 ? -2.752 -14.807 -7.707 1.00 82.31 186 ALA A C 1
ATOM 1409 O O . ALA A 1 186 ? -3.635 -13.989 -7.458 1.00 82.31 186 ALA A O 1
ATOM 1410 N N . THR A 1 187 ? -2.477 -15.829 -6.905 1.00 85.38 187 THR A N 1
ATOM 1411 C CA . THR A 1 187 ? -3.243 -16.115 -5.689 1.00 85.38 187 THR A CA 1
ATOM 1412 C C . THR A 1 187 ? -3.015 -15.059 -4.603 1.00 85.38 187 THR A C 1
ATOM 1414 O O . THR A 1 187 ? -3.936 -14.704 -3.869 1.00 85.38 187 THR A O 1
ATOM 1417 N N . LEU A 1 188 ? -1.790 -14.541 -4.484 1.00 87.31 188 LEU A N 1
ATOM 1418 C CA . LEU A 1 188 ? -1.426 -13.530 -3.490 1.00 87.31 188 LEU A CA 1
ATOM 1419 C C . LEU A 1 18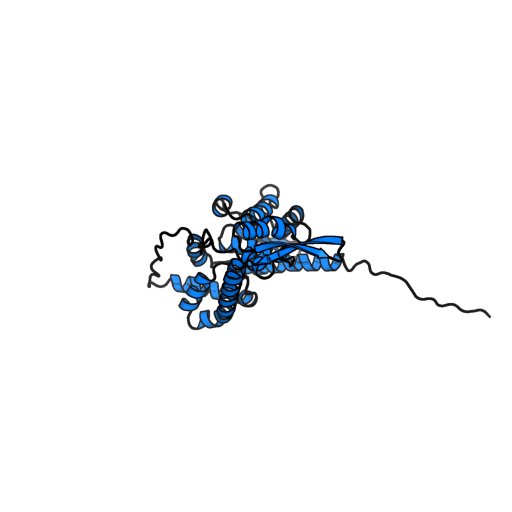8 ? -2.024 -12.151 -3.790 1.00 87.31 188 LEU A C 1
ATOM 1421 O O . LEU A 1 188 ? -2.257 -11.371 -2.859 1.00 87.31 188 LEU A O 1
ATOM 1425 N N . GLY A 1 189 ? -2.258 -11.806 -5.056 1.00 87.25 189 GLY A N 1
ATOM 1426 C CA . GLY A 1 189 ? -2.727 -10.464 -5.381 1.00 87.25 189 GLY A CA 1
ATOM 1427 C C . GLY A 1 189 ? -1.687 -9.402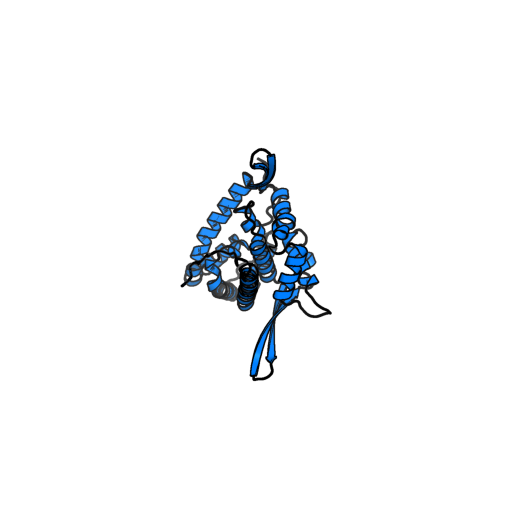 -5.008 1.00 87.25 189 GLY A C 1
ATOM 1428 O O . GLY A 1 189 ? -0.475 -9.607 -5.085 1.00 87.25 189 GLY A O 1
ATOM 1429 N N . SER A 1 190 ? -2.164 -8.264 -4.507 1.00 88.25 190 SER A N 1
ATOM 1430 C CA . SER A 1 190 ? -1.305 -7.198 -3.985 1.00 88.25 190 SER A CA 1
ATOM 1431 C C . SER A 1 190 ? -0.689 -7.504 -2.620 1.00 88.25 190 SER A C 1
ATOM 1433 O O . SER A 1 190 ? 0.253 -6.822 -2.219 1.00 88.25 190 SER A O 1
ATOM 1435 N N . THR A 1 191 ? -1.141 -8.546 -1.910 1.00 91.06 191 THR A N 1
ATOM 1436 C CA . THR A 1 191 ? -0.560 -8.903 -0.604 1.00 91.06 191 THR A CA 1
ATOM 1437 C C . THR A 1 191 ? 0.894 -9.353 -0.711 1.00 91.06 191 THR A C 1
ATOM 1439 O O . THR A 1 191 ? 1.626 -9.242 0.269 1.00 91.06 191 THR A O 1
ATOM 1442 N N . VAL A 1 192 ? 1.358 -9.746 -1.905 1.00 90.75 192 VAL A N 1
ATOM 1443 C CA . VAL A 1 192 ? 2.779 -10.018 -2.177 1.00 90.75 192 VAL A CA 1
ATOM 1444 C C . VAL A 1 192 ? 3.681 -8.832 -1.808 1.00 90.75 192 VAL A C 1
ATOM 1446 O O . VAL A 1 192 ? 4.807 -9.040 -1.367 1.00 90.75 192 VAL A O 1
ATOM 1449 N N . LEU A 1 193 ? 3.162 -7.596 -1.882 1.00 90.50 193 LEU A N 1
ATOM 1450 C CA . LEU A 1 193 ? 3.884 -6.371 -1.520 1.00 90.50 193 LEU A CA 1
ATOM 1451 C C . LEU A 1 193 ? 4.232 -6.282 -0.024 1.00 90.50 193 LEU A C 1
ATOM 1453 O O . LEU A 1 193 ? 5.047 -5.443 0.356 1.00 90.50 193 LEU A O 1
ATOM 1457 N N . LEU A 1 194 ? 3.622 -7.122 0.820 1.00 92.12 194 LEU A N 1
ATOM 1458 C CA . LEU A 1 194 ? 3.917 -7.213 2.252 1.00 92.12 194 LEU A CA 1
ATOM 1459 C C . LEU A 1 194 ? 5.177 -8.026 2.563 1.00 92.12 194 LEU A C 1
ATOM 1461 O O . LEU A 1 194 ? 5.642 -7.998 3.701 1.00 92.12 194 LEU A O 1
ATOM 1465 N N . VAL A 1 195 ? 5.711 -8.774 1.595 1.00 92.69 195 VAL A N 1
ATOM 1466 C CA . VAL A 1 195 ? 6.898 -9.610 1.795 1.00 92.69 195 VAL A CA 1
ATOM 1467 C C . VAL A 1 195 ? 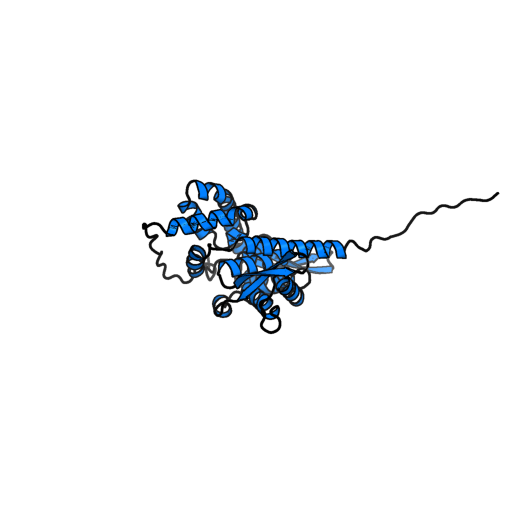8.132 -8.782 1.461 1.00 92.69 195 VAL A C 1
ATOM 1469 O O . VAL A 1 195 ? 8.569 -8.715 0.312 1.00 92.69 195 VAL A O 1
ATOM 1472 N N . ASP A 1 196 ? 8.693 -8.121 2.472 1.00 87.12 196 ASP A N 1
ATOM 1473 C CA . ASP A 1 196 ? 9.871 -7.262 2.308 1.00 87.12 196 ASP A CA 1
ATOM 1474 C C . ASP A 1 196 ? 11.061 -8.017 1.692 1.00 87.12 196 ASP A C 1
ATOM 1476 O O . ASP A 1 196 ? 11.832 -7.442 0.923 1.00 87.12 196 ASP A O 1
ATOM 1480 N N . GLU A 1 197 ? 11.170 -9.322 1.956 1.00 88.81 197 GLU A N 1
ATOM 1481 C CA . GLU A 1 197 ? 12.214 -10.194 1.419 1.00 88.81 197 GLU A CA 1
ATOM 1482 C C . GLU A 1 197 ? 12.147 -10.349 -0.111 1.00 88.81 197 GLU A C 1
ATOM 1484 O O . GLU A 1 197 ? 13.146 -10.706 -0.733 1.00 88.81 197 GLU A O 1
ATOM 1489 N N . LEU A 1 198 ? 11.001 -10.060 -0.741 1.00 89.19 198 LEU A N 1
ATOM 1490 C CA . LEU A 1 198 ? 10.846 -10.133 -2.197 1.00 89.19 198 LEU A CA 1
ATOM 1491 C C . LEU A 1 198 ? 11.280 -8.864 -2.920 1.00 89.19 198 LEU A C 1
ATOM 1493 O O . LEU A 1 198 ? 11.494 -8.923 -4.131 1.00 89.19 198 LEU A O 1
ATOM 1497 N N . LYS A 1 199 ? 11.469 -7.740 -2.216 1.00 86.00 199 LYS A N 1
ATOM 1498 C CA . LYS A 1 199 ? 11.845 -6.460 -2.842 1.00 86.00 199 LYS A CA 1
ATOM 1499 C C . LYS A 1 199 ? 13.057 -6.560 -3.775 1.00 86.00 199 LYS A C 1
ATOM 1501 O O . LYS A 1 199 ? 12.941 -6.099 -4.911 1.00 86.00 199 LYS A O 1
ATOM 1506 N N . PRO A 1 200 ? 14.175 -7.213 -3.392 1.00 86.12 200 PRO A N 1
ATOM 1507 C CA . PRO A 1 200 ? 15.336 -7.348 -4.276 1.00 86.12 200 PRO A CA 1
ATOM 1508 C C . PRO A 1 200 ? 15.060 -8.220 -5.509 1.00 86.12 200 PRO A C 1
ATOM 1510 O O . PRO A 1 200 ? 15.812 -8.190 -6.481 1.00 86.12 200 PRO A O 1
ATOM 1513 N N . HIS A 1 201 ? 14.000 -9.025 -5.462 1.00 85.81 201 HIS A N 1
ATOM 1514 C CA . HIS A 1 201 ? 13.660 -10.017 -6.471 1.00 85.81 201 HIS A CA 1
ATOM 1515 C C . HIS A 1 201 ? 12.499 -9.595 -7.368 1.00 85.81 201 HIS A C 1
ATOM 1517 O O . HIS A 1 201 ? 12.278 -10.270 -8.373 1.00 85.81 201 HIS A O 1
ATOM 1523 N N . TYR A 1 202 ? 11.796 -8.492 -7.074 1.00 83.31 202 TYR A N 1
ATOM 1524 C CA . TYR A 1 202 ? 10.637 -8.069 -7.863 1.00 83.31 202 TYR A CA 1
ATOM 1525 C C . TYR A 1 202 ? 10.953 -7.956 -9.345 1.00 83.31 202 TYR A C 1
ATOM 1527 O O . TYR A 1 202 ? 10.164 -8.429 -10.144 1.00 83.31 202 TYR A O 1
ATOM 1535 N N . GLY A 1 203 ? 12.131 -7.463 -9.723 1.00 78.69 203 GLY A N 1
ATOM 1536 C CA . GLY A 1 203 ? 12.512 -7.386 -11.133 1.00 78.69 203 GLY A CA 1
ATOM 1537 C C . GLY A 1 203 ? 12.660 -8.707 -11.834 1.00 78.69 203 GLY A C 1
ATOM 1538 O O . GLY A 1 203 ? 12.243 -8.881 -12.972 1.00 78.69 203 GLY A O 1
ATOM 1539 N N . ARG A 1 204 ? 13.275 -9.655 -11.138 1.00 81.38 204 ARG A N 1
ATOM 1540 C CA . ARG A 1 204 ? 13.471 -10.992 -11.675 1.00 81.38 204 ARG A CA 1
ATOM 1541 C C . ARG A 1 204 ? 12.139 -11.722 -11.787 1.00 81.38 204 ARG A C 1
ATOM 1543 O O . ARG A 1 204 ? 11.888 -12.364 -12.799 1.00 81.38 204 ARG A O 1
ATOM 1550 N N . ILE A 1 205 ? 11.297 -11.584 -10.761 1.00 82.50 205 ILE A N 1
ATOM 1551 C CA . ILE A 1 205 ? 9.921 -12.079 -10.756 1.00 82.50 205 ILE A CA 1
ATOM 1552 C C . ILE A 1 205 ? 9.182 -11.504 -11.968 1.00 82.50 205 ILE A C 1
ATOM 1554 O O . ILE A 1 205 ? 8.630 -12.252 -12.762 1.00 82.50 205 ILE A O 1
ATOM 1558 N N . SER A 1 206 ? 9.245 -10.190 -12.156 1.00 77.56 206 SER A N 1
ATOM 1559 C CA . SER A 1 206 ? 8.516 -9.485 -13.201 1.00 77.56 206 SER A CA 1
ATOM 1560 C C . SER A 1 206 ? 8.952 -9.907 -14.613 1.00 77.56 206 SER A C 1
ATOM 1562 O O . SER A 1 206 ? 8.121 -10.248 -15.453 1.00 77.56 206 SER A O 1
ATOM 1564 N N . GLN A 1 207 ? 10.264 -10.012 -14.842 1.00 77.44 207 GLN A N 1
ATOM 1565 C CA . GLN A 1 207 ? 10.838 -10.511 -16.093 1.00 77.44 207 GLN A CA 1
ATOM 1566 C C . GLN A 1 207 ? 10.445 -11.963 -16.380 1.00 77.44 207 GLN A C 1
ATOM 1568 O O . GLN A 1 207 ? 10.142 -12.295 -17.524 1.00 77.44 207 GLN A O 1
ATOM 1573 N N . ALA A 1 208 ? 10.442 -12.828 -15.362 1.00 77.06 208 ALA A N 1
ATOM 1574 C CA . ALA A 1 208 ? 10.078 -14.232 -15.524 1.00 77.06 208 ALA A CA 1
ATOM 1575 C C . ALA A 1 208 ? 8.596 -14.413 -15.883 1.00 77.06 208 ALA A C 1
ATOM 1577 O O . ALA A 1 208 ? 8.276 -15.244 -16.732 1.00 77.06 208 ALA A O 1
ATOM 1578 N N . LEU A 1 209 ? 7.708 -13.607 -15.290 1.00 74.19 209 LEU A N 1
ATOM 1579 C CA . LEU A 1 209 ? 6.279 -13.606 -15.617 1.00 74.19 209 LEU A CA 1
ATOM 1580 C C . LEU A 1 209 ? 6.034 -13.161 -17.064 1.00 74.19 209 LEU A C 1
ATOM 1582 O O . LEU A 1 209 ? 5.325 -13.844 -17.802 1.00 74.19 209 LEU A O 1
ATOM 1586 N N . ASN A 1 210 ? 6.697 -12.086 -17.497 1.00 72.69 210 ASN A N 1
ATOM 1587 C CA . ASN A 1 210 ? 6.577 -11.572 -18.863 1.00 72.69 210 ASN A CA 1
ATOM 1588 C C . ASN A 1 210 ? 7.161 -12.548 -19.902 1.00 72.69 210 ASN A C 1
ATOM 1590 O O . ASN A 1 210 ? 6.592 -12.747 -20.974 1.00 72.69 210 ASN A O 1
ATOM 1594 N N . ALA A 1 211 ? 8.289 -13.197 -19.590 1.00 72.75 211 ALA A N 1
ATOM 1595 C CA . ALA A 1 211 ? 8.920 -14.171 -20.483 1.00 72.75 211 ALA A CA 1
ATOM 1596 C C . ALA A 1 211 ? 8.060 -15.431 -20.692 1.00 72.75 211 ALA A C 1
ATOM 1598 O O . ALA A 1 211 ? 8.113 -16.031 -21.765 1.00 72.75 211 ALA A O 1
ATOM 1599 N N . GLY A 1 212 ? 7.261 -15.820 -19.692 1.00 64.50 212 GLY A N 1
ATOM 1600 C CA . GLY A 1 212 ? 6.350 -16.963 -19.774 1.00 64.50 212 GLY A CA 1
ATOM 1601 C C . GLY A 1 212 ? 5.138 -16.741 -20.685 1.00 64.50 212 GLY A C 1
ATOM 1602 O O . GLY A 1 212 ? 4.634 -17.705 -21.250 1.00 64.50 212 GLY A O 1
ATOM 1603 N N . GLN A 1 213 ? 4.698 -15.491 -20.874 1.00 61.47 213 GLN A N 1
ATOM 1604 C CA . GLN A 1 213 ? 3.541 -15.153 -21.719 1.00 61.47 213 GLN A CA 1
ATOM 1605 C C . GLN A 1 213 ? 3.875 -15.046 -23.219 1.00 61.47 213 GLN A C 1
ATOM 1607 O O . GLN A 1 213 ? 2.982 -15.139 -24.055 1.00 61.47 213 GLN A O 1
ATOM 1612 N N . GLY A 1 214 ? 5.151 -14.873 -23.583 1.00 55.22 214 GLY A N 1
ATOM 1613 C CA . GLY A 1 214 ? 5.591 -14.707 -24.977 1.00 55.22 214 GLY A CA 1
ATOM 1614 C C . GLY A 1 214 ? 5.838 -16.005 -25.758 1.00 55.22 214 GLY A C 1
ATOM 1615 O O . GLY A 1 214 ? 6.245 -15.945 -26.919 1.00 55.22 214 GLY A O 1
ATOM 1616 N N . GLY A 1 215 ? 5.649 -17.175 -25.142 1.00 50.25 215 GLY A N 1
ATOM 1617 C CA . GLY A 1 215 ? 5.731 -18.468 -25.820 1.00 50.25 215 GLY A CA 1
ATOM 1618 C C . GLY A 1 215 ? 4.352 -18.918 -26.296 1.00 50.25 215 GLY A C 1
ATOM 1619 O O . GLY A 1 215 ? 3.416 -18.879 -25.512 1.00 50.25 215 GLY A O 1
ATOM 1620 N N . ASP A 1 216 ? 4.253 -19.396 -27.540 1.00 49.03 216 ASP A N 1
ATOM 1621 C CA . ASP A 1 216 ? 3.068 -19.908 -28.277 1.00 49.03 216 ASP A CA 1
ATOM 1622 C C . ASP A 1 216 ? 2.135 -20.908 -27.535 1.00 49.03 216 ASP A C 1
ATOM 1624 O O . ASP A 1 216 ? 1.167 -21.412 -28.104 1.00 49.03 216 ASP A O 1
ATOM 1628 N N . GLY A 1 217 ? 2.407 -21.238 -26.273 1.00 44.84 217 GLY A N 1
ATOM 1629 C CA . GLY A 1 217 ? 1.494 -21.942 -25.385 1.00 44.84 217 GLY A CA 1
ATOM 1630 C C . GLY A 1 217 ? 0.573 -20.947 -24.694 1.00 44.84 217 GLY A C 1
ATOM 1631 O O . GLY A 1 217 ? 0.859 -20.531 -23.574 1.00 44.84 217 GLY A O 1
ATOM 1632 N N . GLY A 1 218 ? -0.516 -20.579 -25.372 1.00 41.06 218 GLY A N 1
ATOM 1633 C CA . GLY A 1 218 ? -1.578 -19.749 -24.816 1.00 41.06 218 GLY A CA 1
ATOM 1634 C C . GLY A 1 218 ? -1.966 -20.223 -23.419 1.00 41.06 218 GLY A C 1
ATOM 1635 O O . GLY A 1 218 ? -2.517 -21.310 -23.244 1.00 41.06 218 GLY A O 1
ATOM 1636 N N . PHE A 1 219 ? -1.662 -19.400 -22.419 1.00 44.50 219 PHE A N 1
ATOM 1637 C CA . PHE A 1 219 ? -2.412 -19.417 -21.177 1.00 44.50 219 PHE A CA 1
ATOM 1638 C C . PHE A 1 219 ? -3.797 -18.926 -21.590 1.00 44.50 219 PHE A C 1
ATOM 1640 O O . PHE A 1 219 ? -3.999 -17.723 -21.749 1.00 44.50 219 PHE A O 1
ATOM 1647 N N . ASP A 1 220 ? -4.690 -19.862 -21.928 1.00 41.06 220 ASP A N 1
ATOM 1648 C CA . ASP A 1 220 ? -6.086 -19.550 -22.202 1.00 41.06 220 ASP A CA 1
ATOM 1649 C C . ASP A 1 220 ? -6.562 -18.693 -21.034 1.00 41.06 220 ASP A C 1
ATOM 1651 O O . ASP A 1 220 ? -6.561 -19.130 -19.879 1.00 41.06 220 ASP A O 1
ATOM 1655 N N . SER A 1 221 ? -6.849 -17.432 -21.359 1.00 40.66 221 SER A N 1
ATOM 1656 C CA . SER A 1 221 ? -7.476 -16.465 -20.477 1.00 40.66 221 SER A CA 1
ATOM 1657 C C . SER A 1 221 ? -8.589 -17.209 -19.753 1.00 40.66 221 SER A C 1
ATOM 1659 O O . SER A 1 221 ? -9.490 -17.763 -20.388 1.00 40.66 221 SER A O 1
ATOM 1661 N N . PHE A 1 222 ? -8.451 -17.341 -18.433 1.00 41.47 222 PHE A N 1
ATOM 1662 C CA . PHE A 1 222 ? -9.494 -17.894 -17.589 1.00 41.47 222 PHE A CA 1
ATOM 1663 C C . PHE A 1 222 ? -10.665 -16.915 -17.671 1.00 41.47 222 PHE A C 1
ATOM 1665 O O . PHE A 1 222 ? -10.767 -16.017 -16.839 1.00 41.47 222 PHE A O 1
ATOM 1672 N N . ASP A 1 223 ? -11.508 -17.091 -18.691 1.00 36.38 223 ASP A N 1
ATOM 1673 C CA . ASP A 1 223 ? -12.771 -16.395 -18.931 1.00 36.38 223 ASP A CA 1
ATOM 1674 C C . ASP A 1 223 ? -13.720 -16.744 -17.781 1.00 36.38 223 ASP A C 1
ATOM 1676 O O . ASP A 1 223 ? -14.546 -17.657 -17.825 1.00 36.38 223 ASP A O 1
ATOM 1680 N N . SER A 1 224 ? -13.457 -16.091 -16.657 1.00 37.62 224 SER A N 1
ATOM 1681 C CA . SER A 1 224 ? -14.224 -16.160 -15.435 1.00 37.62 224 SER A CA 1
ATOM 1682 C C . SER A 1 224 ? -15.021 -14.874 -15.436 1.00 37.62 224 SER A C 1
ATOM 1684 O O . SER A 1 224 ? -14.475 -13.809 -15.167 1.00 37.62 224 SER A O 1
ATOM 1686 N N . ASP A 1 225 ? -16.307 -14.994 -15.752 1.00 36.41 225 ASP A N 1
ATOM 1687 C CA . ASP A 1 225 ? -17.352 -13.957 -15.793 1.00 36.41 225 ASP A CA 1
ATOM 1688 C C . ASP A 1 225 ? -17.612 -13.300 -14.404 1.00 36.41 225 ASP A C 1
ATOM 1690 O O . ASP A 1 225 ? -18.720 -12.889 -14.059 1.00 36.41 225 ASP A O 1
ATOM 1694 N N . ASP A 1 226 ? -16.585 -13.246 -13.552 1.00 38.47 226 ASP A N 1
ATOM 1695 C CA . ASP A 1 226 ? -16.564 -12.653 -12.228 1.00 38.47 226 ASP A CA 1
ATOM 1696 C C . ASP A 1 226 ? -15.595 -11.464 -12.246 1.00 38.47 226 ASP A C 1
ATOM 1698 O O . ASP A 1 226 ? -14.375 -11.607 -12.152 1.00 38.47 226 ASP A O 1
ATOM 1702 N N . SER A 1 227 ? -16.178 -10.267 -12.327 1.00 38.03 227 SER A N 1
ATOM 1703 C CA . SER A 1 227 ? -15.575 -8.919 -12.237 1.00 38.03 227 SER A CA 1
ATOM 1704 C C . SER A 1 227 ? -14.633 -8.660 -11.039 1.00 38.03 227 SER A C 1
ATOM 1706 O O . SER A 1 227 ? -14.209 -7.531 -10.791 1.00 38.03 227 SER A O 1
ATOM 1708 N N . SER A 1 228 ? -14.310 -9.691 -10.264 1.00 40.41 228 SER A N 1
ATOM 1709 C CA . SER A 1 228 ? -13.414 -9.669 -9.113 1.00 40.41 228 SER A CA 1
ATOM 1710 C C . SER A 1 228 ? -11.935 -9.878 -9.496 1.00 40.41 228 SER A C 1
ATOM 1712 O O . SER A 1 228 ? -11.062 -9.575 -8.680 1.00 40.41 228 SER A O 1
ATOM 1714 N N . PHE A 1 229 ? -11.633 -10.334 -10.724 1.00 38.66 229 PHE A N 1
ATOM 1715 C CA . PHE A 1 229 ? -10.267 -10.657 -11.181 1.00 38.66 229 PHE A CA 1
ATOM 1716 C C . PHE A 1 229 ? -9.666 -9.726 -12.256 1.00 38.66 229 PHE A C 1
ATOM 1718 O O . PHE A 1 229 ? -8.486 -9.872 -12.573 1.00 38.66 229 PHE A O 1
ATOM 1725 N N . ASP A 1 230 ? -10.376 -8.681 -12.708 1.00 40.75 230 ASP A N 1
ATOM 1726 C CA . ASP A 1 230 ? -9.852 -7.646 -13.637 1.00 40.75 230 ASP A CA 1
ATOM 1727 C C . ASP A 1 230 ? -8.590 -6.917 -13.119 1.00 40.75 230 ASP A C 1
ATOM 1729 O O . ASP A 1 230 ? -7.881 -6.219 -13.850 1.00 40.75 230 ASP A O 1
ATOM 1733 N N . GLY A 1 231 ? -8.290 -7.046 -11.823 1.00 42.38 231 GLY A N 1
ATOM 1734 C CA . GLY A 1 231 ? -7.058 -6.537 -11.231 1.00 42.38 231 GLY A CA 1
ATOM 1735 C C . GLY A 1 231 ? -5.807 -7.333 -11.611 1.00 42.38 231 GLY A C 1
ATOM 1736 O O . GLY A 1 231 ? -4.717 -6.769 -11.532 1.00 42.38 231 GLY A O 1
ATOM 1737 N N . PHE A 1 232 ? -5.937 -8.606 -12.007 1.00 39.41 232 PHE A N 1
ATOM 1738 C CA . PHE A 1 232 ? -4.795 -9.510 -12.173 1.00 39.41 232 PHE A CA 1
ATOM 1739 C C . PHE A 1 232 ? -4.330 -9.685 -13.624 1.00 39.41 232 PHE A C 1
ATOM 1741 O O . PHE A 1 232 ? -3.123 -9.745 -13.851 1.00 39.41 232 PHE A O 1
ATOM 1748 N N . ASP A 1 233 ? -5.233 -9.634 -14.607 1.00 41.50 233 ASP A N 1
ATOM 1749 C CA . ASP A 1 233 ? -4.841 -9.513 -16.025 1.00 41.50 233 ASP A CA 1
ATOM 1750 C C . ASP A 1 233 ? -4.090 -8.204 -16.281 1.00 41.50 233 ASP A C 1
ATOM 1752 O O . ASP A 1 233 ? -3.123 -8.163 -17.041 1.00 41.50 233 ASP A O 1
ATOM 1756 N N . ALA A 1 234 ? -4.454 -7.148 -15.542 1.00 44.69 234 ALA A N 1
ATOM 1757 C CA . ALA A 1 234 ? -3.625 -5.961 -15.461 1.00 44.69 234 ALA A CA 1
ATOM 1758 C C . ALA A 1 234 ? -2.248 -6.310 -14.886 1.00 44.69 234 ALA A C 1
ATOM 1760 O O . ALA A 1 234 ? -1.273 -5.964 -15.522 1.00 44.69 234 ALA A O 1
ATOM 1761 N N . LEU A 1 235 ? -2.134 -7.015 -13.752 1.00 43.59 235 LEU A N 1
ATOM 1762 C CA . LEU A 1 235 ? -0.842 -7.335 -13.122 1.00 43.59 235 LEU A CA 1
ATOM 1763 C C . LEU A 1 235 ? 0.113 -8.137 -14.024 1.00 43.59 235 LEU A C 1
ATOM 1765 O O . LEU A 1 235 ? 1.297 -7.813 -14.036 1.00 43.59 235 LEU A O 1
ATOM 1769 N N . GLY A 1 236 ? -0.376 -9.105 -14.808 1.00 42.19 236 GLY A N 1
ATOM 1770 C CA . GLY A 1 236 ? 0.442 -9.912 -15.727 1.00 42.19 236 GLY A CA 1
ATOM 1771 C C . GLY A 1 236 ? 1.199 -9.083 -16.773 1.00 42.19 236 GLY A C 1
ATOM 1772 O O . GLY A 1 236 ? 2.409 -9.219 -16.890 1.00 42.19 236 GLY A O 1
ATOM 1773 N N . ASP A 1 237 ? 0.519 -8.143 -17.434 1.00 41.47 237 ASP A N 1
ATOM 1774 C CA . ASP A 1 237 ? 1.111 -7.221 -18.425 1.00 41.47 237 ASP A CA 1
ATOM 1775 C C . ASP A 1 237 ? 1.749 -5.969 -17.764 1.00 41.47 237 ASP A C 1
ATOM 1777 O O . ASP A 1 237 ? 2.2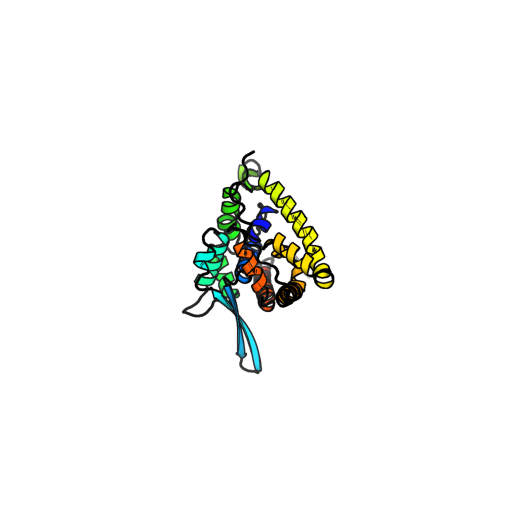29 -5.030 -18.406 1.00 41.47 237 ASP A O 1
ATOM 1781 N N . SER A 1 238 ? 1.709 -5.898 -16.430 1.00 44.28 238 SER A N 1
ATOM 1782 C CA . SER A 1 238 ? 2.050 -4.733 -15.598 1.00 44.28 238 SER A CA 1
ATOM 1783 C C . SER A 1 238 ? 3.230 -4.957 -14.664 1.00 44.28 238 SER A C 1
ATOM 1785 O O . SER A 1 238 ? 3.648 -4.065 -13.925 1.00 44.28 238 SER A O 1
ATOM 1787 N N . PHE A 1 239 ? 3.839 -6.129 -14.786 1.00 45.84 239 PHE A N 1
ATOM 1788 C CA . PHE A 1 239 ? 5.147 -6.438 -14.247 1.00 45.84 239 PHE A CA 1
ATOM 1789 C C . PHE A 1 239 ? 6.301 -5.938 -15.143 1.00 45.84 239 PHE A C 1
ATOM 1791 O O . PHE A 1 239 ? 7.461 -6.081 -14.768 1.00 45.84 239 PHE A O 1
ATOM 1798 N N . ASP A 1 240 ? 6.060 -5.215 -16.246 1.00 48.78 240 ASP A N 1
ATOM 1799 C CA . ASP A 1 240 ? 7.072 -4.278 -16.801 1.00 48.78 240 ASP A CA 1
ATOM 1800 C C . ASP A 1 240 ? 7.212 -3.022 -15.909 1.00 48.78 240 ASP A C 1
ATOM 1802 O O . ASP A 1 240 ? 7.134 -1.866 -16.320 1.00 48.78 240 ASP A O 1
ATOM 1806 N N . PHE A 1 241 ? 7.289 -3.291 -14.611 1.00 55.41 241 PHE A N 1
ATOM 1807 C CA . PHE A 1 241 ? 7.318 -2.351 -13.521 1.00 55.41 241 PHE A CA 1
ATOM 1808 C C . PHE A 1 241 ? 8.728 -1.775 -13.473 1.00 55.41 241 PHE A C 1
ATOM 1810 O O . PHE A 1 241 ? 9.695 -2.515 -13.282 1.00 55.41 241 PHE A O 1
ATOM 1817 N N . ASP A 1 242 ? 8.860 -0.459 -13.620 1.00 58.28 242 ASP A N 1
ATOM 1818 C CA . ASP A 1 242 ? 10.149 0.199 -13.449 1.00 58.28 242 ASP A CA 1
ATOM 1819 C C . ASP A 1 242 ? 10.587 0.055 -11.985 1.00 58.28 242 ASP A C 1
ATOM 1821 O O . ASP A 1 242 ? 10.147 0.785 -11.105 1.00 58.28 242 ASP A O 1
ATOM 1825 N N . LEU A 1 243 ? 11.414 -0.940 -11.674 1.00 62.56 243 LEU A N 1
ATOM 1826 C CA . LEU A 1 243 ? 11.881 -1.205 -10.308 1.00 62.56 243 LEU A CA 1
ATOM 1827 C C . LEU A 1 243 ? 12.670 -0.040 -9.730 1.00 62.56 243 LEU A C 1
ATOM 1829 O O . LEU A 1 243 ? 12.739 0.104 -8.509 1.00 62.56 243 LEU A O 1
ATOM 1833 N N . SER A 1 244 ? 13.258 0.792 -10.595 1.00 61.97 244 SER A N 1
ATOM 1834 C CA . SER A 1 244 ? 13.917 2.008 -10.142 1.00 61.97 244 SER A CA 1
ATOM 1835 C C . SER A 1 244 ? 12.910 2.958 -9.493 1.00 61.97 244 SER A C 1
ATOM 1837 O O . SER A 1 244 ? 13.276 3.694 -8.583 1.00 61.97 244 SER A O 1
ATOM 1839 N N . ALA A 1 245 ? 11.624 2.858 -9.846 1.00 63.47 245 ALA A N 1
ATOM 1840 C CA . ALA A 1 245 ? 10.549 3.530 -9.139 1.00 63.47 245 ALA A CA 1
ATOM 1841 C C . ALA A 1 245 ? 10.338 3.034 -7.716 1.00 63.47 245 ALA A C 1
ATOM 1843 O O . ALA A 1 245 ? 10.073 3.846 -6.831 1.00 63.47 245 ALA A O 1
ATOM 1844 N N . PHE A 1 246 ? 10.416 1.720 -7.490 1.00 68.06 246 PHE A N 1
ATOM 1845 C CA . PHE A 1 246 ? 10.300 1.169 -6.143 1.00 68.06 246 PHE A CA 1
ATOM 1846 C C . PHE A 1 246 ? 11.453 1.645 -5.279 1.00 68.06 246 PHE A C 1
ATOM 1848 O O . PHE A 1 246 ? 11.208 2.134 -4.182 1.00 68.06 246 PHE A O 1
ATOM 1855 N N . ASP A 1 247 ? 12.677 1.548 -5.791 1.00 67.75 247 ASP A N 1
ATOM 1856 C CA . ASP A 1 247 ? 13.874 1.960 -5.063 1.00 67.75 247 ASP A CA 1
ATOM 1857 C C . ASP A 1 247 ? 13.890 3.477 -4.817 1.00 67.75 247 ASP A C 1
ATOM 1859 O O . ASP A 1 247 ? 14.201 3.930 -3.720 1.00 67.75 247 ASP A O 1
ATOM 1863 N N . ALA A 1 248 ? 13.443 4.282 -5.788 1.00 67.69 248 ALA A N 1
ATOM 1864 C CA . ALA A 1 248 ? 13.268 5.723 -5.622 1.00 67.69 248 ALA A CA 1
ATOM 1865 C C . ALA A 1 248 ? 12.171 6.077 -4.609 1.00 67.69 248 ALA A C 1
ATOM 1867 O O . ALA A 1 248 ? 12.336 6.999 -3.806 1.00 67.69 248 ALA A O 1
ATOM 1868 N N . LEU A 1 249 ? 11.045 5.359 -4.618 1.00 69.62 249 LEU A N 1
ATOM 1869 C CA . LEU A 1 249 ? 9.967 5.557 -3.653 1.00 69.62 249 LEU A CA 1
ATOM 1870 C C . LEU A 1 249 ? 10.414 5.150 -2.245 1.00 69.62 249 LEU A C 1
ATOM 1872 O O . LEU A 1 249 ? 10.163 5.901 -1.307 1.00 69.62 249 LEU A O 1
ATOM 1876 N N . ASP A 1 250 ? 11.110 4.023 -2.106 1.00 74.19 250 ASP A N 1
ATOM 1877 C CA . ASP A 1 250 ? 11.676 3.545 -0.843 1.00 74.19 250 ASP A CA 1
ATOM 1878 C C . ASP A 1 250 ? 12.718 4.533 -0.311 1.00 74.19 250 ASP A C 1
ATOM 1880 O O . ASP A 1 250 ? 12.523 5.141 0.738 1.00 74.19 250 ASP A O 1
ATOM 1884 N N . SER A 1 251 ? 13.733 4.835 -1.124 1.00 73.62 251 SER A N 1
ATOM 1885 C CA . SER A 1 251 ? 14.795 5.792 -0.807 1.00 73.62 251 SER A CA 1
ATOM 1886 C C . SER A 1 251 ? 14.258 7.182 -0.495 1.00 73.62 251 SER A C 1
ATOM 1888 O O . SER A 1 251 ? 14.776 7.855 0.390 1.00 73.62 251 SER A O 1
ATOM 1890 N N . SER A 1 252 ? 13.233 7.656 -1.211 1.00 68.62 252 SER A N 1
ATOM 1891 C CA . SER A 1 252 ? 12.629 8.951 -0.902 1.00 68.62 252 SER A CA 1
ATOM 1892 C C . SER A 1 252 ? 11.892 8.897 0.432 1.00 68.62 252 SER A C 1
ATOM 1894 O O . SER A 1 252 ? 12.104 9.773 1.260 1.00 68.62 252 SER A O 1
ATOM 1896 N N . LEU A 1 253 ? 11.090 7.870 0.708 1.00 67.81 253 LEU A N 1
ATOM 1897 C CA . LEU A 1 253 ? 10.404 7.749 1.993 1.00 67.81 253 LEU A CA 1
ATOM 1898 C C . LEU A 1 253 ? 11.396 7.631 3.162 1.00 67.81 253 LEU A C 1
ATOM 1900 O O . LEU A 1 253 ? 11.195 8.310 4.169 1.00 67.81 253 LEU A O 1
ATOM 1904 N N . ASP A 1 254 ? 12.493 6.896 2.985 1.00 70.31 254 ASP A N 1
ATOM 1905 C CA . ASP A 1 254 ? 13.559 6.717 3.980 1.00 70.31 254 ASP A CA 1
ATOM 1906 C C . ASP A 1 254 ? 14.424 7.983 4.158 1.00 70.31 254 ASP A C 1
ATOM 1908 O O . ASP A 1 254 ? 14.757 8.390 5.277 1.00 70.31 254 ASP A O 1
ATOM 1912 N N . ALA A 1 255 ? 14.748 8.689 3.069 1.00 67.25 255 ALA A N 1
ATOM 1913 C CA . ALA A 1 255 ? 15.424 9.990 3.121 1.00 67.25 255 ALA A CA 1
ATOM 1914 C C . ALA A 1 255 ? 14.558 11.048 3.826 1.00 67.25 255 ALA A C 1
ATOM 1916 O O . ALA A 1 255 ? 15.060 11.934 4.519 1.00 67.25 255 ALA A O 1
ATOM 1917 N N . PHE A 1 256 ? 13.237 10.950 3.682 1.00 60.16 256 PHE A N 1
ATOM 1918 C CA . PHE A 1 256 ? 12.298 11.781 4.424 1.00 60.16 256 PHE A CA 1
ATOM 1919 C C . PHE A 1 256 ? 12.177 11.376 5.897 1.00 60.16 256 PHE A C 1
ATOM 1921 O O . PHE A 1 256 ? 11.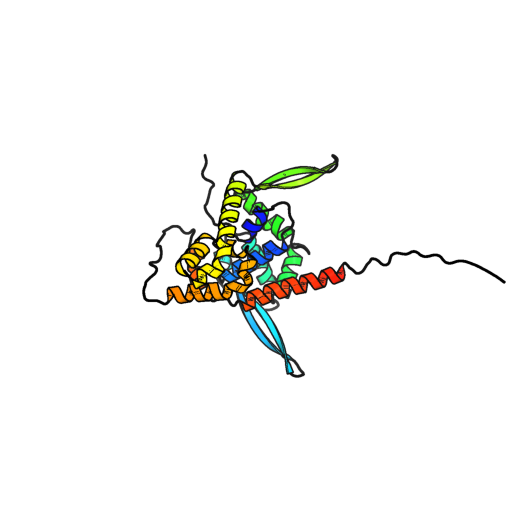913 12.255 6.722 1.00 60.16 256 PHE A O 1
ATOM 1928 N N . ASP A 1 257 ? 12.367 10.101 6.235 1.00 62.62 257 ASP A N 1
ATOM 1929 C CA . ASP A 1 257 ? 12.366 9.616 7.620 1.00 62.62 257 ASP A CA 1
ATOM 1930 C C . ASP A 1 257 ? 13.589 10.137 8.388 1.00 62.62 257 ASP A C 1
ATOM 1932 O O . ASP A 1 257 ? 13.463 10.835 9.396 1.00 62.62 257 ASP A O 1
ATOM 1936 N N . SER A 1 258 ? 14.774 9.959 7.801 1.00 60.59 258 SER A N 1
ATOM 1937 C CA . SER A 1 258 ? 16.042 10.445 8.361 1.00 60.59 258 SER A CA 1
ATOM 1938 C C . SER A 1 258 ? 16.090 11.968 8.542 1.00 60.59 258 SER A C 1
ATOM 1940 O O . SER A 1 258 ? 16.666 12.461 9.515 1.00 60.59 258 SER A O 1
ATOM 1942 N N . SER A 1 259 ? 15.437 12.740 7.664 1.00 54.97 259 SER A N 1
ATOM 1943 C CA . SER A 1 259 ? 15.351 14.204 7.799 1.00 54.97 259 SER A CA 1
ATOM 1944 C C . SER A 1 259 ? 14.589 14.681 9.048 1.00 54.97 259 SER A C 1
ATOM 1946 O O . SER A 1 259 ? 14.776 15.822 9.470 1.00 54.97 259 SER A O 1
ATOM 1948 N N . PHE A 1 260 ? 13.749 13.827 9.646 1.00 50.00 260 PHE A N 1
ATOM 1949 C CA . PHE A 1 260 ? 12.905 14.163 10.796 1.00 50.00 260 PHE A CA 1
ATOM 1950 C C . PHE A 1 260 ? 13.395 13.559 12.111 1.00 50.00 260 PHE A C 1
ATOM 1952 O O . PHE A 1 260 ? 13.324 14.256 13.122 1.00 50.00 260 PHE A O 1
ATOM 1959 N N . ASP A 1 261 ? 13.980 12.357 12.103 1.00 53.53 261 ASP A N 1
ATOM 1960 C CA . ASP A 1 261 ? 14.712 11.848 13.277 1.00 53.53 261 ASP A CA 1
ATOM 1961 C C . ASP A 1 261 ? 15.843 12.813 13.676 1.00 53.53 261 ASP A C 1
ATOM 1963 O O . ASP A 1 261 ? 16.107 13.030 14.855 1.00 53.53 261 ASP A O 1
ATOM 1967 N N . SER A 1 262 ? 16.428 13.497 12.686 1.00 49.53 262 SER A N 1
ATOM 1968 C CA . SER A 1 262 ? 17.420 14.561 12.888 1.00 49.53 262 SER A CA 1
ATOM 1969 C C . SER A 1 262 ? 16.847 15.863 13.473 1.00 49.53 262 SER A C 1
ATOM 1971 O O . SER A 1 262 ? 17.604 16.695 13.971 1.00 49.53 262 SER A O 1
ATOM 1973 N N . ALA A 1 263 ? 15.535 16.092 13.356 1.00 46.47 263 ALA A N 1
ATOM 1974 C CA . ALA A 1 263 ? 14.874 17.321 13.797 1.00 46.47 263 ALA A CA 1
ATOM 1975 C C . ALA A 1 263 ? 14.291 17.210 15.218 1.00 46.47 263 ALA A C 1
ATOM 1977 O O . ALA A 1 263 ? 14.121 18.238 15.870 1.00 46.47 263 ALA A O 1
ATOM 1978 N N . ASP A 1 264 ? 14.021 15.990 15.702 1.00 44.84 264 ASP A N 1
ATOM 1979 C CA . ASP A 1 264 ? 13.538 15.722 17.069 1.00 44.84 264 ASP A CA 1
ATOM 1980 C C . ASP A 1 264 ? 14.680 15.350 18.041 1.00 44.84 264 ASP A C 1
ATOM 1982 O O . ASP A 1 264 ? 14.554 15.504 19.252 1.00 44.84 264 ASP A O 1
ATOM 1986 N N . SER A 1 265 ? 15.864 14.972 17.538 1.00 44.69 265 SER A N 1
ATOM 1987 C CA . SER A 1 265 ? 17.059 14.715 18.365 1.00 44.69 265 SER A CA 1
ATOM 1988 C C . SER A 1 265 ? 17.816 15.986 18.808 1.00 44.69 265 SER A C 1
ATOM 1990 O O . SER A 1 265 ? 18.997 15.921 19.146 1.00 44.69 265 SER A O 1
ATOM 1992 N N . GLY A 1 266 ? 17.180 17.161 18.759 1.00 46.44 266 GLY A N 1
ATOM 1993 C CA . GLY A 1 266 ? 17.819 18.474 18.925 1.00 46.44 266 GLY A CA 1
ATOM 1994 C C . GLY A 1 266 ? 17.533 19.213 20.237 1.00 46.44 266 GLY A C 1
ATOM 1995 O O . GLY A 1 266 ? 17.784 20.415 20.294 1.00 46.44 266 GLY A O 1
ATOM 1996 N N . SER A 1 267 ? 16.986 18.559 21.269 1.00 46.28 267 SER A N 1
ATOM 1997 C CA . SER A 1 267 ? 16.612 19.249 22.516 1.00 46.28 267 SER A CA 1
ATOM 1998 C C . SER A 1 267 ? 16.802 18.421 23.796 1.00 46.28 267 SER A C 1
ATOM 2000 O O . SER A 1 267 ? 15.925 18.423 24.649 1.00 46.28 267 SER A O 1
ATOM 2002 N N . ASP A 1 268 ? 17.970 17.799 23.976 1.00 50.75 268 ASP A N 1
ATOM 2003 C CA . ASP A 1 268 ? 18.461 17.379 25.301 1.00 50.75 268 ASP A CA 1
ATOM 2004 C C . ASP A 1 268 ? 19.782 18.104 25.612 1.00 50.75 268 ASP A C 1
ATOM 2006 O O . ASP A 1 268 ? 20.879 17.557 25.544 1.00 50.75 268 ASP A O 1
ATOM 2010 N N . GLY A 1 269 ? 19.665 19.398 25.910 1.00 45.28 269 GLY A N 1
ATOM 2011 C CA . GLY A 1 269 ? 20.725 20.231 26.483 1.00 45.28 269 GLY A CA 1
ATOM 2012 C C . GLY A 1 269 ? 20.389 20.594 27.928 1.00 45.28 269 GLY A C 1
ATOM 2013 O O . GLY A 1 269 ? 20.278 21.772 28.254 1.00 45.28 269 GLY A O 1
ATOM 2014 N N . GLY A 1 270 ? 20.132 19.583 28.760 1.00 48.47 270 GLY A N 1
ATOM 2015 C CA . GLY A 1 270 ? 19.871 19.723 30.192 1.00 48.47 270 GLY A CA 1
ATOM 2016 C C . GLY A 1 270 ? 21.136 19.512 31.024 1.00 48.47 270 GLY A C 1
ATOM 2017 O O . GLY A 1 270 ? 21.601 18.388 31.153 1.00 48.47 270 GLY A O 1
ATOM 2018 N N . ASP A 1 271 ? 21.662 20.628 31.527 1.00 52.00 271 ASP A N 1
ATOM 2019 C CA . ASP A 1 271 ? 22.012 20.917 32.929 1.00 52.00 271 ASP A CA 1
ATOM 2020 C C . ASP A 1 271 ? 22.821 19.911 33.788 1.00 52.00 271 ASP A C 1
ATOM 2022 O O . ASP A 1 271 ? 22.502 18.730 33.899 1.00 52.00 271 ASP A O 1
ATOM 2026 N N . GLY A 1 272 ? 23.788 20.463 34.538 1.00 51.97 272 GLY A N 1
ATOM 2027 C CA . GLY A 1 272 ? 24.259 19.899 35.810 1.00 51.97 272 GLY A CA 1
ATOM 2028 C C . GLY A 1 272 ? 25.760 19.606 35.926 1.00 51.97 272 GLY A C 1
ATOM 2029 O O . GLY A 1 272 ? 26.257 18.635 35.361 1.00 51.97 272 GLY A O 1
ATOM 2030 N N . GLY A 1 273 ? 26.471 20.373 36.764 1.00 51.03 273 GLY A N 1
ATOM 2031 C CA . GLY A 1 273 ? 27.791 19.965 37.260 1.00 51.03 273 GLY A CA 1
ATOM 2032 C C . GLY A 1 273 ? 28.612 21.044 37.967 1.00 51.03 273 GLY A C 1
ATOM 2033 O O . GLY A 1 273 ? 29.506 21.625 37.362 1.00 51.03 273 GLY A O 1
ATOM 2034 N N . ASP A 1 274 ? 28.313 21.260 39.249 1.00 59.00 274 ASP A N 1
ATOM 2035 C CA . ASP A 1 274 ? 29.050 22.055 40.243 1.00 59.00 274 ASP A CA 1
ATOM 2036 C C . ASP A 1 274 ? 30.578 21.844 40.284 1.00 59.00 274 ASP A C 1
ATOM 2038 O O . ASP A 1 274 ? 31.084 20.731 40.136 1.00 59.00 274 ASP A O 1
ATOM 2042 N N . GLY A 1 275 ? 31.301 22.906 40.660 1.00 58.72 275 GLY A N 1
ATOM 2043 C CA . GLY A 1 275 ? 32.699 22.840 41.095 1.00 58.72 275 GLY A CA 1
ATOM 2044 C C . GLY A 1 275 ? 33.146 24.111 41.825 1.00 58.72 275 GLY A C 1
ATOM 2045 O O . GLY A 1 275 ? 33.568 25.075 41.193 1.00 58.72 275 GLY A O 1
ATOM 2046 N N . GLY A 1 276 ? 33.030 24.116 43.157 1.00 64.38 276 GLY A N 1
ATOM 2047 C CA . GLY A 1 276 ? 33.502 25.183 44.050 1.00 64.38 276 GLY A CA 1
ATOM 2048 C C . GLY A 1 276 ? 34.925 24.990 44.606 1.00 64.38 276 GLY A C 1
ATOM 2049 O O . GLY A 1 276 ? 35.543 23.948 44.407 1.00 64.38 276 GLY A O 1
ATOM 2050 N N . GLY A 1 277 ? 35.385 25.989 45.379 1.00 58.53 277 GLY A N 1
ATOM 2051 C CA . GLY A 1 277 ? 36.588 25.980 46.243 1.00 58.53 277 GLY A CA 1
ATOM 2052 C C . GLY A 1 277 ? 37.681 26.940 45.751 1.00 58.53 277 GLY A C 1
ATOM 2053 O O . GLY A 1 277 ? 38.254 26.704 44.700 1.00 58.53 277 GLY A O 1
ATOM 2054 N N . GLY A 1 278 ? 37.873 28.121 46.359 1.00 59.44 278 GLY A N 1
ATOM 2055 C CA . GLY A 1 278 ? 38.772 28.361 47.511 1.00 59.44 278 GLY A CA 1
ATOM 2056 C C . GLY A 1 278 ? 40.161 28.766 46.973 1.00 59.44 278 GLY A C 1
ATOM 2057 O O . GLY A 1 278 ? 40.729 28.022 46.193 1.00 59.44 278 GLY A O 1
ATOM 2058 N N . GLY A 1 279 ? 40.732 29.948 47.196 1.00 56.31 279 GLY A N 1
ATOM 2059 C CA . GLY A 1 279 ? 40.761 30.749 48.411 1.00 56.31 279 GLY A CA 1
ATOM 2060 C C . GLY A 1 279 ? 42.093 30.493 49.113 1.00 56.31 279 GLY A C 1
ATOM 2061 O O . GLY A 1 279 ? 42.124 29.619 49.966 1.00 56.31 279 GLY A O 1
ATOM 2062 N N . ASP A 1 280 ? 43.129 31.243 48.724 1.00 54.06 280 ASP A N 1
ATOM 2063 C CA . ASP A 1 280 ? 44.335 31.574 49.502 1.00 54.06 280 ASP A CA 1
ATOM 2064 C C . ASP A 1 280 ? 44.702 33.039 49.206 1.00 54.06 280 ASP A C 1
ATOM 2066 O O . ASP A 1 280 ? 44.636 33.427 48.012 1.00 54.06 280 ASP A O 1
#

Secondary structure (DSSP, 8-state):
--PPS--PPPPHHHHHHHH-TTS--HHHHHHHHHHHHHHTTSEEEEEEEEEPTTS-EEEEEEEEE-TTHHHHTTT-HHHHHHHHHHHHH--TTSPEEHHHHHHHHHHHH-TT-HHHIIIIIHHHHHHTTSEEEEEEEETTTEEEEEEEE-HHHHHHHHHHHHHHHHHTTHHHHHHH-HHHHHHHHHHHGGGGGG-GGGGGGHHHHHHHHHHHHTSSS---------TTSHHHHHHHTT----HHHHHHHHHHHHHHHHHHHHHHSS--------------